Protein AF-E8WU07-F1 (afdb_monomer)

Secondary structure (DSSP, 8-state):
-HHHHHHHHHHHHHTT-------HHHHHHHHHHHHHHHHHHHHHHHHHHHHHHHHHHHHHHHIIIIIHHHHHHHHHHHTTHHHHTT-S-HHHHHHHHHHHHHHHHHHHHHHHHHHHHHHHHHHHHHHHHHHHHHHHHHHHHHHHHHHHHHHHHHHHHHHHHTT----HHHHHHHHHHHHHHHHHHHHHHHHHHHHHHHHHHHHHHHHHHHSSSS-----

Radius of gyration: 34.04 Å; Cα contacts (8 Å, |Δi|>4): 74; chains: 1; bounding box: 67×51×105 Å

Mean predicted aligned error: 15.99 Å

Foldseek 3Di:
DVVVVVVVVVVVVVVPPPPDQLDVVNLVVLVVVLVVLVVVLVVVLVVLVVVLVVQLVVLVCCLVVPVLVVLVVVLCVVLVLVVLCPDPDVVSSVVSVVVSCVVSVVVSVVVSCVRSVVSVVVSVVVNVLSVVLSVLVSVLSVVVSVVSVVSNVVVVVVVVVVPDDDCVVVVVVVVVVVVVSVVSSVVSVVSVVVVVVCVVVVVVVVCVVVVPPPDDDDD

Structure (mmCIF, N/CA/C/O backbone):
data_AF-E8WU07-F1
#
_entry.id   AF-E8WU07-F1
#
loop_
_atom_site.group_PDB
_atom_site.id
_atom_site.type_symbol
_atom_site.label_atom_id
_atom_site.label_alt_id
_atom_site.label_comp_id
_atom_site.label_asym_id
_atom_site.label_entity_id
_atom_site.label_seq_id
_atom_site.pdbx_PDB_ins_code
_atom_site.Cartn_x
_atom_site.Cartn_y
_atom_site.Cartn_z
_atom_site.occupancy
_atom_site.B_iso_or_equiv
_atom_site.auth_seq_id
_atom_site.auth_comp_id
_atom_site.auth_asym_id
_atom_site.auth_atom_id
_atom_site.pdbx_PDB_model_num
ATOM 1 N N . MET A 1 1 ? -34.310 27.054 66.342 1.00 48.34 1 MET A N 1
ATOM 2 C CA . MET A 1 1 ? -33.152 26.209 65.958 1.00 48.34 1 MET A CA 1
ATOM 3 C C . MET A 1 1 ? -33.497 24.728 65.753 1.00 48.34 1 MET A C 1
ATOM 5 O O . MET A 1 1 ? -33.181 24.213 64.693 1.00 48.34 1 MET A O 1
ATOM 9 N N . ARG A 1 2 ? -34.220 24.051 66.665 1.00 45.31 2 ARG A N 1
ATOM 10 C CA . ARG A 1 2 ? -34.616 22.624 66.515 1.00 45.31 2 ARG A CA 1
ATOM 11 C C . ARG A 1 2 ? -35.426 22.278 65.246 1.00 45.31 2 ARG A C 1
ATOM 13 O O . ARG A 1 2 ? -35.220 21.218 64.674 1.00 45.31 2 ARG A O 1
ATOM 20 N N . ARG A 1 3 ? -36.312 23.172 64.784 1.00 48.72 3 ARG A N 1
ATOM 21 C CA . ARG A 1 3 ? -37.143 22.955 63.578 1.00 48.72 3 ARG A CA 1
ATOM 22 C C . ARG A 1 3 ? -36.385 23.154 62.256 1.00 48.72 3 ARG A C 1
ATOM 24 O O . ARG A 1 3 ? -36.700 22.485 61.285 1.00 48.72 3 ARG A O 1
ATOM 31 N N . VAL A 1 4 ? -35.350 24.000 62.241 1.00 53.34 4 VAL A N 1
ATOM 32 C CA . VAL A 1 4 ? -34.493 24.225 61.057 1.00 53.34 4 VAL A CA 1
ATOM 33 C C . VAL A 1 4 ? -33.509 23.062 60.877 1.00 53.34 4 VAL A C 1
ATOM 35 O O . VAL A 1 4 ? -33.330 22.581 59.766 1.00 53.34 4 VAL A O 1
ATOM 38 N N . ALA A 1 5 ? -32.967 22.523 61.977 1.00 49.38 5 ALA A N 1
ATOM 39 C CA . ALA A 1 5 ? -32.123 21.325 61.942 1.00 49.38 5 ALA A CA 1
ATOM 40 C C . ALA A 1 5 ? -32.880 20.071 61.449 1.00 49.38 5 ALA A C 1
ATOM 42 O O . ALA A 1 5 ? -32.318 19.251 60.731 1.00 49.38 5 ALA A O 1
ATOM 43 N N . MET A 1 6 ? -34.168 19.942 61.787 1.00 46.25 6 MET A N 1
ATOM 44 C CA . MET A 1 6 ? -35.001 18.802 61.378 1.00 46.25 6 MET A CA 1
ATOM 45 C C . MET A 1 6 ? -35.393 18.852 59.888 1.00 46.25 6 MET A C 1
ATOM 47 O O . MET A 1 6 ? -35.444 17.810 59.242 1.00 46.25 6 MET A O 1
ATOM 51 N N . ILE A 1 7 ? -35.597 20.050 59.324 1.00 54.69 7 ILE A N 1
ATOM 52 C CA . ILE A 1 7 ? -35.883 20.239 57.890 1.00 54.69 7 ILE A CA 1
ATOM 53 C C . ILE A 1 7 ? -34.621 19.998 57.039 1.00 54.69 7 ILE A C 1
ATOM 55 O O . ILE A 1 7 ? -34.711 19.355 55.995 1.00 54.69 7 ILE A O 1
ATOM 59 N N . CYS A 1 8 ? -33.433 20.399 57.513 1.00 51.50 8 CYS A N 1
ATOM 60 C CA . CYS A 1 8 ? -32.169 20.083 56.832 1.00 51.50 8 CYS A CA 1
ATOM 61 C C . CYS A 1 8 ? -31.857 18.575 56.808 1.00 51.50 8 CYS A C 1
ATOM 63 O O . CYS A 1 8 ? -31.338 18.083 55.809 1.00 51.50 8 CYS A O 1
ATOM 65 N N . CYS A 1 9 ? -32.214 17.819 57.856 1.00 52.28 9 CYS A N 1
ATOM 66 C CA . CYS A 1 9 ? -32.047 16.360 57.859 1.00 52.28 9 CYS A CA 1
ATOM 67 C C . CYS A 1 9 ? -33.002 15.632 56.898 1.00 52.28 9 CYS A C 1
ATOM 69 O O . CYS A 1 9 ? -32.615 14.603 56.351 1.00 52.28 9 CYS A O 1
ATOM 71 N N . LEU A 1 10 ? -34.218 16.148 56.668 1.00 52.47 10 LEU A N 1
ATOM 72 C CA . LEU A 1 10 ? -35.175 15.546 55.726 1.00 52.47 10 LEU A CA 1
ATOM 73 C C . LEU A 1 10 ? -34.843 15.853 54.255 1.00 52.47 10 LEU A C 1
ATOM 75 O O . LEU A 1 10 ? -35.114 15.037 53.380 1.00 52.47 10 LEU A O 1
ATOM 79 N N . ALA A 1 11 ? -34.240 17.011 53.972 1.00 54.62 11 ALA A N 1
ATOM 80 C CA . ALA A 1 11 ? -33.790 17.358 52.623 1.00 54.62 11 ALA A CA 1
ATOM 81 C C . ALA A 1 11 ? -32.510 16.599 52.219 1.00 54.62 11 ALA A C 1
ATOM 83 O O . ALA A 1 11 ? -32.326 16.279 51.048 1.00 54.62 11 ALA A O 1
ATOM 84 N N . ALA A 1 12 ? -31.646 16.255 53.182 1.00 53.84 12 ALA A N 1
ATOM 85 C CA . ALA A 1 12 ? -30.417 15.501 52.930 1.00 53.84 12 ALA A CA 1
ATOM 86 C C . ALA A 1 12 ? -30.656 14.016 52.579 1.00 53.84 12 ALA A C 1
ATOM 88 O O . ALA A 1 12 ? -29.814 13.404 51.924 1.00 53.84 12 ALA A O 1
ATOM 89 N N . THR A 1 13 ? -31.794 13.433 52.970 1.00 55.41 13 THR A N 1
ATOM 90 C CA . THR A 1 13 ? -32.140 12.033 52.665 1.00 55.41 13 THR A CA 1
ATOM 91 C C . THR A 1 13 ? -32.775 11.837 51.284 1.00 55.41 13 THR A C 1
ATOM 93 O O . THR A 1 13 ? -32.632 10.756 50.717 1.00 55.41 13 THR A O 1
ATOM 96 N N . MET A 1 14 ? -33.405 12.859 50.685 1.00 51.72 14 MET A N 1
ATOM 97 C CA . MET A 1 14 ? -33.981 12.762 49.327 1.00 51.72 14 MET A CA 1
ATOM 98 C C . MET A 1 14 ? -32.945 12.863 48.195 1.00 51.72 14 MET A C 1
ATOM 100 O O . MET A 1 14 ? -33.233 12.465 47.070 1.00 51.72 14 MET A O 1
ATOM 104 N N . SER A 1 15 ? -31.722 13.316 48.477 1.00 49.16 15 SER A N 1
ATOM 105 C CA . SER A 1 15 ? -30.677 13.501 47.457 1.00 49.16 15 SER A CA 1
ATOM 106 C C . SER A 1 15 ? -29.895 12.227 47.105 1.00 49.16 15 SER A C 1
ATOM 108 O O . SER A 1 15 ? -29.000 12.282 46.265 1.00 49.16 15 SER A O 1
ATOM 110 N N . MET A 1 16 ? -30.193 11.080 47.732 1.00 49.75 16 MET A N 1
ATOM 111 C CA . MET A 1 16 ? -29.437 9.829 47.534 1.00 49.75 16 MET A CA 1
ATOM 112 C C . MET A 1 16 ? -30.138 8.783 46.650 1.00 49.75 16 MET A C 1
ATOM 114 O O . MET A 1 16 ? -29.566 7.727 46.398 1.00 49.75 16 MET A O 1
ATOM 118 N N . ALA A 1 17 ? -31.334 9.058 46.119 1.00 46.91 17 ALA A N 1
ATOM 119 C CA . ALA A 1 17 ? -32.067 8.115 45.258 1.00 46.91 17 ALA A CA 1
ATOM 120 C C . ALA A 1 17 ? -31.646 8.150 43.768 1.00 46.91 17 ALA A C 1
ATOM 122 O O . ALA A 1 17 ? -32.368 7.662 42.905 1.00 46.91 17 ALA A O 1
ATOM 123 N N . GLY A 1 18 ? -30.484 8.730 43.451 1.00 45.28 18 GLY A N 1
ATOM 124 C CA . GLY A 1 18 ? -29.982 8.897 42.081 1.00 45.28 18 GLY A CA 1
ATOM 125 C C . GLY A 1 18 ? -29.048 7.794 41.565 1.00 45.28 18 GLY A C 1
ATOM 126 O O . GLY A 1 18 ? -28.415 7.989 40.531 1.00 45.28 18 GLY A O 1
ATOM 127 N N . CYS A 1 19 ? -28.903 6.657 42.254 1.00 52.69 19 CYS A N 1
ATOM 128 C CA . CYS A 1 19 ? -28.123 5.527 41.736 1.00 52.69 19 CYS A CA 1
ATOM 129 C C . CYS A 1 19 ? -28.957 4.767 40.700 1.00 52.69 19 CYS A C 1
ATOM 131 O O . CYS A 1 19 ? -29.726 3.872 41.040 1.00 52.69 19 CYS A O 1
ATOM 133 N N . SER A 1 20 ? -28.839 5.181 39.441 1.00 58.31 20 SER A N 1
ATOM 134 C CA . SER A 1 20 ? -29.621 4.666 38.322 1.00 58.31 20 SER A CA 1
ATOM 135 C C . SER A 1 20 ? -29.447 3.157 38.113 1.00 58.31 20 SER A C 1
ATOM 137 O 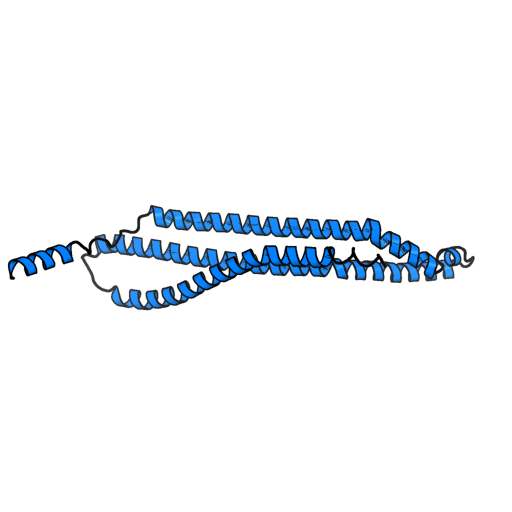O . SER A 1 20 ? -28.340 2.612 38.086 1.00 58.31 20 SER A O 1
ATOM 139 N N . THR A 1 21 ? -30.577 2.479 37.919 1.00 62.94 21 THR A N 1
ATOM 140 C CA . THR A 1 21 ? -30.636 1.128 37.357 1.00 62.94 21 THR A CA 1
ATOM 141 C C . THR A 1 21 ? -30.028 1.156 35.956 1.00 62.94 21 THR A C 1
ATOM 143 O O . THR A 1 21 ? -30.339 2.065 35.188 1.00 62.94 21 THR A O 1
ATOM 146 N N . VAL A 1 22 ? -29.153 0.203 35.615 1.00 67.50 22 VAL A N 1
ATOM 147 C CA . VAL A 1 22 ? -28.576 0.112 34.266 1.00 67.50 22 VAL A CA 1
ATOM 148 C C . VAL A 1 22 ? -29.612 -0.585 33.379 1.00 67.50 22 VAL A C 1
ATOM 150 O O . VAL A 1 22 ? -29.887 -1.768 33.595 1.00 67.50 22 VAL A O 1
ATOM 153 N N . PRO A 1 23 ? -30.215 0.117 32.407 1.00 70.12 23 PRO A N 1
ATOM 154 C CA . PRO A 1 23 ? -31.278 -0.446 31.586 1.00 70.12 23 PRO A CA 1
ATOM 155 C C . PRO A 1 23 ? -30.696 -1.420 30.541 1.00 70.12 23 PRO A C 1
ATOM 157 O O . PRO A 1 23 ? -29.525 -1.317 30.157 1.00 70.12 23 PRO A O 1
ATOM 160 N N . LYS A 1 24 ? -31.490 -2.403 30.094 1.00 72.75 24 LYS A N 1
ATOM 161 C CA . LYS A 1 24 ? -31.039 -3.463 29.161 1.00 72.75 24 LYS A CA 1
ATOM 162 C C . LYS A 1 24 ? -30.616 -2.883 27.808 1.00 72.75 24 LYS A C 1
ATOM 164 O O . LYS A 1 24 ? -29.666 -3.363 27.198 1.00 72.75 24 LYS A O 1
ATOM 169 N N . GLU A 1 25 ? -31.259 -1.793 27.423 1.00 74.50 25 GLU A N 1
ATOM 170 C CA . GLU A 1 25 ? -31.040 -1.002 26.221 1.00 74.50 25 GLU A CA 1
ATOM 171 C C . GLU A 1 25 ? -29.606 -0.447 26.157 1.00 74.50 25 GLU A C 1
ATOM 173 O O . GLU A 1 25 ? -29.018 -0.367 25.084 1.00 74.50 25 GLU A O 1
ATOM 178 N N . VAL A 1 26 ? -28.991 -0.121 27.304 1.00 78.00 26 VAL A N 1
ATOM 179 C CA . VAL A 1 26 ? -27.603 0.379 27.357 1.00 78.00 26 VAL A CA 1
ATOM 180 C C . VAL A 1 26 ? -26.588 -0.750 27.139 1.00 78.00 26 VAL A C 1
ATOM 182 O O . VAL A 1 26 ? -25.537 -0.526 26.541 1.00 78.00 26 VAL A O 1
ATOM 185 N N . VAL A 1 27 ? -26.900 -1.979 27.569 1.00 76.00 27 VAL A N 1
ATOM 186 C CA . VAL A 1 27 ? -26.079 -3.167 27.269 1.00 76.00 27 VAL A CA 1
ATOM 187 C C . VAL A 1 27 ? -26.160 -3.509 25.779 1.00 76.00 27 VAL A C 1
ATOM 189 O O . VAL A 1 27 ? -25.132 -3.773 25.157 1.00 76.00 27 VAL A O 1
ATOM 192 N N . GLU A 1 28 ? -27.368 -3.492 25.213 1.00 75.06 28 GLU A N 1
ATOM 193 C CA . GLU A 1 28 ? -27.611 -3.766 23.793 1.00 75.06 28 GLU A CA 1
ATOM 194 C C . GLU A 1 28 ? -26.922 -2.732 22.895 1.00 75.06 28 GLU A C 1
ATOM 196 O O . GLU A 1 28 ? -26.192 -3.107 21.980 1.00 75.06 28 GLU A O 1
ATOM 201 N N . LEU A 1 29 ? -27.032 -1.442 23.229 1.00 80.25 29 LEU A N 1
ATOM 202 C CA . LEU A 1 29 ? -26.324 -0.372 22.525 1.00 80.25 29 LEU A CA 1
ATOM 20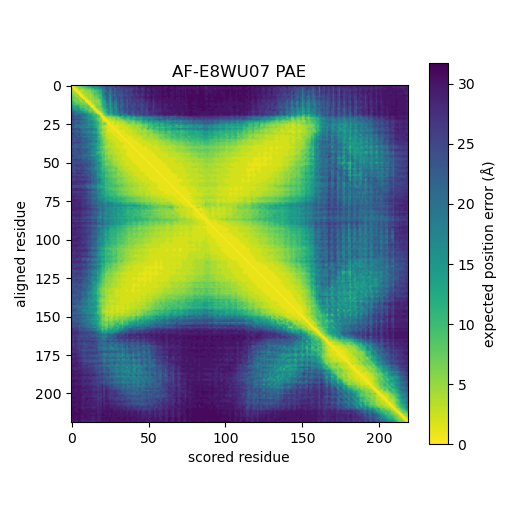3 C C . LEU A 1 29 ? -24.802 -0.581 22.526 1.00 80.25 29 LEU A C 1
ATOM 205 O O . LEU A 1 29 ? -24.150 -0.370 21.505 1.00 80.25 29 LEU A O 1
ATOM 209 N N . SER A 1 30 ? -24.222 -1.023 23.648 1.00 72.44 30 SER A N 1
ATOM 210 C CA . SER A 1 30 ? -22.786 -1.325 23.725 1.00 72.44 30 SER A CA 1
ATOM 211 C C . SER A 1 30 ? -22.394 -2.515 22.838 1.00 72.44 30 SER A C 1
ATOM 213 O O . SER A 1 30 ? -21.320 -2.501 22.235 1.00 72.44 30 SER A O 1
ATOM 215 N N . TYR A 1 31 ? -23.261 -3.523 22.699 1.00 75.06 31 TYR A N 1
ATOM 216 C CA . TYR A 1 31 ? -23.035 -4.644 21.784 1.00 75.06 31 TYR A CA 1
ATOM 217 C C . TYR A 1 31 ? -23.070 -4.192 20.317 1.00 75.06 31 TYR A C 1
ATOM 219 O O . TYR A 1 31 ? -22.122 -4.465 19.577 1.00 75.06 31 TYR A O 1
ATOM 227 N N . THR A 1 32 ? -24.095 -3.427 19.925 1.00 74.62 32 THR A N 1
ATOM 228 C CA . THR A 1 32 ? -24.220 -2.844 18.577 1.00 74.62 32 THR A CA 1
ATOM 229 C C . THR A 1 32 ? -23.037 -1.933 18.248 1.00 74.62 32 THR A C 1
ATOM 231 O O . THR A 1 32 ? -22.441 -2.066 17.187 1.00 74.62 32 THR A O 1
ATOM 234 N N . THR A 1 33 ? -22.587 -1.113 19.203 1.00 77.38 33 THR A N 1
ATOM 235 C CA . THR A 1 33 ? -21.388 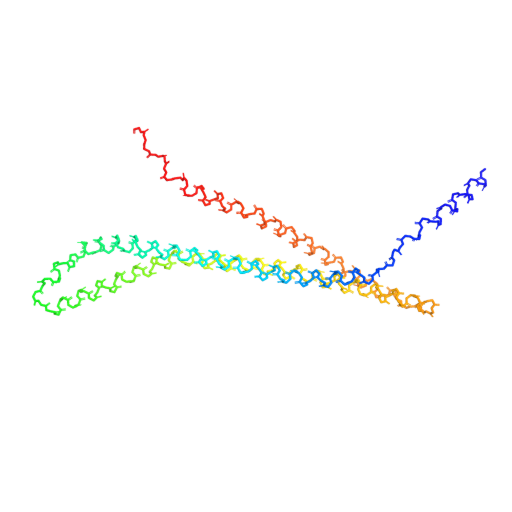-0.268 19.044 1.00 77.38 33 THR A CA 1
ATOM 236 C C . THR A 1 33 ? -20.138 -1.098 18.724 1.00 77.38 33 THR A C 1
ATOM 238 O O . THR A 1 33 ? -19.287 -0.676 17.944 1.00 77.38 33 THR A O 1
ATOM 241 N N . GLY A 1 34 ? -20.015 -2.301 19.295 1.00 73.31 34 GLY A N 1
ATOM 242 C CA . GLY A 1 34 ? -18.929 -3.227 18.970 1.00 73.31 34 GLY A CA 1
ATOM 243 C C . GLY A 1 34 ? -18.989 -3.749 17.533 1.00 73.31 34 GLY A C 1
ATOM 244 O O . GLY A 1 34 ? -17.948 -3.870 16.888 1.00 73.31 34 GLY A O 1
ATOM 245 N N . GLN A 1 35 ? -20.192 -4.030 17.024 1.00 76.06 35 GLN A N 1
ATOM 246 C CA . GLN A 1 35 ? -20.400 -4.450 15.635 1.00 76.06 35 GLN A CA 1
ATOM 247 C C . GLN A 1 35 ? -20.111 -3.309 14.653 1.00 76.06 35 GLN A C 1
ATOM 249 O O . GLN A 1 35 ? -19.387 -3.513 13.678 1.00 76.06 35 GLN A O 1
ATOM 254 N N . ASP A 1 36 ? -20.601 -2.104 14.948 1.00 73.69 36 ASP A N 1
ATOM 255 C CA . ASP A 1 36 ? -20.355 -0.912 14.134 1.00 73.69 36 ASP A CA 1
ATOM 256 C C . ASP A 1 36 ? -18.857 -0.604 14.048 1.00 73.69 36 ASP A C 1
ATOM 258 O O . ASP A 1 36 ? -18.324 -0.348 12.969 1.00 73.69 36 ASP A O 1
ATOM 262 N N . LEU A 1 37 ? -18.141 -0.710 15.170 1.00 76.50 37 LEU A N 1
ATOM 263 C CA . LEU A 1 37 ? -16.698 -0.495 15.214 1.00 76.50 37 LEU A CA 1
ATOM 264 C C . LEU A 1 37 ? -15.934 -1.487 14.322 1.00 76.50 37 LEU A C 1
ATOM 266 O O . LEU A 1 37 ? -14.983 -1.095 13.645 1.00 76.50 37 LEU A O 1
ATOM 270 N N . GLN A 1 38 ? -16.371 -2.749 14.274 1.00 78.94 38 GLN A N 1
ATOM 271 C CA . GLN A 1 38 ? -15.796 -3.756 13.382 1.00 78.94 38 GLN A CA 1
ATOM 272 C C . GLN A 1 38 ? -16.062 -3.430 11.905 1.00 78.94 38 GLN A C 1
ATOM 274 O O . GLN A 1 38 ? -15.161 -3.564 11.076 1.00 78.94 38 GLN A O 1
ATOM 279 N N . ALA A 1 39 ? -17.273 -2.979 11.566 1.00 79.00 39 ALA A N 1
ATOM 280 C CA . ALA A 1 39 ? -17.620 -2.587 10.200 1.00 79.00 39 ALA A CA 1
ATOM 281 C C . ALA A 1 39 ? -16.816 -1.360 9.729 1.00 79.00 39 ALA A C 1
ATOM 283 O O . ALA A 1 39 ? -16.324 -1.319 8.594 1.00 79.00 39 ALA A O 1
ATOM 284 N N . VAL A 1 40 ? -16.625 -0.378 10.615 1.00 78.00 40 VAL A N 1
ATOM 285 C CA . VAL A 1 40 ? -15.789 0.799 10.350 1.00 78.00 40 VAL A CA 1
ATOM 286 C C . VAL A 1 40 ? -14.326 0.392 10.171 1.00 78.00 40 VAL A C 1
ATOM 288 O O . VAL A 1 40 ? -13.700 0.840 9.212 1.00 78.00 40 VAL A O 1
ATOM 291 N N . HIS A 1 41 ? -13.791 -0.496 11.017 1.00 83.12 41 HIS A N 1
ATOM 292 C CA . HIS A 1 41 ? -12.421 -1.008 10.886 1.00 83.12 41 HIS A CA 1
ATOM 293 C C . HIS A 1 41 ? -12.169 -1.604 9.497 1.00 83.12 41 HIS A C 1
ATOM 295 O O . HIS A 1 41 ? -11.240 -1.190 8.802 1.00 83.12 41 HIS A O 1
ATOM 301 N N . THR A 1 42 ? -13.046 -2.505 9.047 1.00 83.31 42 THR A N 1
ATOM 302 C CA . THR A 1 42 ? -12.951 -3.123 7.715 1.00 83.31 42 THR A CA 1
ATOM 303 C C . THR A 1 42 ? -13.038 -2.087 6.591 1.00 83.31 42 THR A C 1
ATOM 305 O O . THR A 1 42 ? -12.287 -2.166 5.618 1.00 83.31 42 THR A O 1
ATOM 308 N N . SER A 1 43 ? -13.905 -1.082 6.733 1.00 77.69 43 SER A N 1
ATOM 309 C CA . SER A 1 43 ? -14.040 -0.001 5.747 1.00 77.69 43 SER A CA 1
ATOM 310 C C . SER A 1 43 ? -12.766 0.847 5.645 1.00 77.69 43 SER A C 1
ATOM 312 O O . SER A 1 43 ? -12.322 1.164 4.542 1.00 77.69 43 SER A O 1
ATOM 314 N N . TYR A 1 44 ? -12.132 1.162 6.779 1.00 76.62 44 TYR A N 1
ATOM 315 C CA . TYR A 1 44 ? -10.856 1.881 6.813 1.00 76.62 44 TYR A CA 1
ATOM 316 C C . TYR A 1 44 ? -9.722 1.069 6.183 1.00 76.62 44 TYR A C 1
ATOM 318 O O . TYR A 1 44 ? -8.968 1.607 5.373 1.00 76.62 44 TYR A O 1
ATOM 326 N N . GLN A 1 45 ? -9.624 -0.228 6.488 1.00 83.62 45 GLN A N 1
ATOM 327 C CA . GLN A 1 45 ? -8.638 -1.106 5.851 1.00 83.62 45 GLN A CA 1
ATOM 328 C C . GLN A 1 45 ? -8.816 -1.140 4.326 1.00 83.62 45 GLN A C 1
ATOM 330 O O . GLN A 1 45 ? -7.834 -1.049 3.589 1.00 83.62 45 GLN A O 1
ATOM 335 N N . ALA A 1 46 ? -10.058 -1.231 3.841 1.00 81.44 46 ALA A N 1
ATOM 336 C CA . ALA A 1 46 ? -10.352 -1.211 2.411 1.00 81.44 46 ALA A CA 1
ATOM 337 C C . ALA A 1 46 ? -9.979 0.131 1.760 1.00 81.44 46 ALA A C 1
ATOM 339 O O . ALA A 1 46 ? -9.403 0.146 0.673 1.00 81.44 46 ALA A O 1
ATOM 340 N N . LEU A 1 47 ? -10.272 1.257 2.415 1.00 78.50 47 LEU A N 1
ATOM 341 C CA . LEU A 1 47 ? -9.902 2.586 1.927 1.00 78.50 47 LEU A CA 1
ATOM 342 C C . LEU A 1 47 ? -8.381 2.736 1.792 1.00 78.50 47 LEU A C 1
ATOM 344 O O . LEU A 1 47 ? -7.904 3.198 0.756 1.00 78.50 47 LEU A O 1
ATOM 348 N N . ILE A 1 48 ? -7.633 2.316 2.816 1.00 78.25 48 ILE A N 1
ATOM 349 C CA . ILE A 1 48 ? -6.166 2.370 2.829 1.00 78.25 48 ILE A CA 1
ATOM 350 C C . ILE A 1 48 ? -5.601 1.546 1.673 1.00 78.25 48 ILE A C 1
ATOM 352 O O . ILE A 1 48 ? -4.846 2.077 0.864 1.00 78.25 48 ILE A O 1
ATOM 356 N N . ARG A 1 49 ? -6.032 0.288 1.530 1.00 88.06 49 ARG A N 1
ATOM 357 C CA . ARG A 1 49 ? -5.571 -0.591 0.443 1.00 88.06 49 ARG A CA 1
ATOM 358 C C . ARG A 1 49 ? -5.839 0.008 -0.934 1.00 88.06 49 ARG A C 1
ATOM 360 O O . ARG A 1 49 ? -4.920 0.137 -1.733 1.00 88.06 49 ARG A O 1
ATOM 367 N N . ASN A 1 50 ? -7.064 0.476 -1.176 1.00 80.81 50 ASN A N 1
ATOM 368 C CA . ASN A 1 50 ? -7.425 1.110 -2.447 1.00 80.81 50 ASN A CA 1
ATOM 369 C C . ASN A 1 50 ? -6.575 2.355 -2.747 1.00 80.81 50 ASN A C 1
ATOM 371 O O . ASN A 1 50 ? -6.196 2.592 -3.895 1.00 80.81 50 ASN A O 1
ATOM 375 N N . HIS A 1 51 ? -6.272 3.160 -1.728 1.00 87.31 51 HIS A N 1
ATOM 376 C CA . HIS A 1 51 ? -5.410 4.326 -1.883 1.00 87.31 51 HIS A CA 1
ATOM 377 C C . HIS A 1 51 ? -3.992 3.925 -2.315 1.00 87.31 51 HIS A C 1
ATOM 379 O O . HIS A 1 51 ? -3.480 4.449 -3.305 1.00 87.31 51 HIS A O 1
ATOM 385 N N . PHE A 1 52 ? -3.379 2.968 -1.615 1.00 89.31 52 PHE A N 1
ATOM 386 C CA . PHE A 1 52 ? -2.025 2.504 -1.921 1.00 89.31 52 PHE A CA 1
ATOM 387 C C . PHE A 1 52 ? -1.941 1.732 -3.244 1.00 89.31 52 PHE A C 1
ATOM 389 O O . PHE A 1 52 ? -0.973 1.901 -3.986 1.00 89.31 52 PHE A O 1
ATOM 396 N N . ASP A 1 53 ? -2.978 0.981 -3.615 1.00 91.62 53 ASP A N 1
ATOM 397 C CA . ASP A 1 53 ? -3.086 0.356 -4.936 1.00 91.62 53 ASP A CA 1
ATOM 398 C C . ASP A 1 53 ? -3.096 1.397 -6.055 1.00 91.62 53 ASP A C 1
ATOM 400 O O . ASP A 1 53 ? -2.387 1.253 -7.054 1.00 91.62 53 ASP A O 1
ATOM 404 N N . ASN A 1 54 ? -3.826 2.497 -5.871 1.00 85.75 54 ASN A N 1
ATOM 405 C CA . ASN A 1 54 ? -3.826 3.598 -6.828 1.00 85.75 54 ASN A CA 1
ATOM 406 C C . ASN A 1 54 ? -2.437 4.261 -6.931 1.00 85.75 54 ASN A C 1
ATOM 408 O O . ASN A 1 54 ? -1.950 4.509 -8.035 1.00 85.75 54 ASN A O 1
ATOM 412 N N . LEU A 1 55 ? -1.743 4.475 -5.807 1.00 83.81 55 LEU A N 1
ATOM 413 C CA . LEU A 1 55 ? -0.370 4.998 -5.817 1.00 83.81 55 LEU A CA 1
ATOM 414 C C . LEU A 1 55 ? 0.608 4.073 -6.556 1.00 83.81 55 LEU A C 1
ATOM 416 O O . LEU A 1 55 ? 1.428 4.556 -7.344 1.00 83.81 55 LEU A O 1
ATOM 420 N N . ARG A 1 56 ? 0.503 2.751 -6.357 1.00 95.75 56 ARG A N 1
ATOM 421 C CA . ARG A 1 56 ? 1.289 1.755 -7.103 1.00 95.75 56 ARG A CA 1
ATOM 422 C C . ARG A 1 56 ? 0.999 1.829 -8.598 1.00 95.75 56 ARG A C 1
ATOM 424 O O . ARG A 1 56 ? 1.935 1.865 -9.394 1.00 95.75 56 ARG A O 1
ATOM 431 N N . LEU A 1 57 ? -0.274 1.898 -8.987 1.00 93.31 57 LEU A N 1
ATOM 432 C CA . LEU A 1 57 ? -0.684 2.005 -10.391 1.00 93.31 57 LEU A CA 1
ATOM 433 C C . LEU A 1 57 ? -0.140 3.272 -11.056 1.00 93.31 57 LEU A C 1
ATOM 435 O O . LEU A 1 57 ? 0.413 3.197 -12.151 1.00 93.31 57 LEU A O 1
ATOM 439 N N . GLN A 1 58 ? -0.246 4.425 -10.395 1.00 86.38 58 GLN A N 1
ATOM 440 C CA . GLN A 1 58 ? 0.291 5.686 -10.912 1.00 86.38 58 GLN A CA 1
ATOM 441 C C . GLN A 1 58 ? 1.814 5.641 -11.052 1.00 86.38 58 GLN A C 1
ATOM 443 O O . GLN A 1 58 ? 2.352 6.057 -12.078 1.00 86.38 58 GLN A O 1
ATOM 448 N N . THR A 1 59 ? 2.502 5.096 -10.048 1.00 89.19 59 THR A N 1
ATOM 449 C CA . THR A 1 59 ? 3.961 4.940 -10.054 1.00 89.19 59 THR A CA 1
ATOM 450 C C . THR A 1 59 ? 4.415 4.018 -11.180 1.00 89.19 59 THR A C 1
ATOM 452 O O . THR A 1 59 ? 5.294 4.386 -11.957 1.00 89.19 59 THR A O 1
ATOM 455 N N . ASN A 1 60 ? 3.779 2.855 -11.327 1.00 93.19 60 ASN A N 1
ATOM 456 C CA . ASN A 1 60 ? 4.076 1.919 -12.408 1.00 93.19 60 ASN A CA 1
ATOM 457 C C . ASN A 1 60 ? 3.803 2.553 -13.774 1.00 93.19 60 ASN A C 1
ATOM 459 O O . ASN A 1 60 ? 4.666 2.517 -14.639 1.00 93.19 60 ASN A O 1
ATOM 463 N N . SER A 1 61 ? 2.668 3.236 -13.941 1.00 91.94 61 SER A N 1
ATOM 464 C CA . SER A 1 61 ? 2.349 3.948 -15.183 1.00 91.94 61 SER A CA 1
ATOM 465 C C . SER A 1 61 ? 3.377 5.033 -15.520 1.00 91.94 61 SER A C 1
ATOM 467 O O . SER A 1 61 ? 3.757 5.189 -16.680 1.00 91.94 61 SER A O 1
ATOM 469 N N . TYR A 1 62 ? 3.872 5.772 -14.524 1.00 94.06 62 TYR A N 1
ATOM 470 C CA . TYR A 1 62 ? 4.952 6.737 -14.720 1.00 94.06 62 TYR A CA 1
ATOM 471 C C . TYR A 1 62 ? 6.256 6.056 -15.158 1.00 94.06 62 TYR A C 1
ATOM 473 O O . TYR A 1 62 ? 6.902 6.522 -16.103 1.00 94.06 62 TYR A O 1
ATOM 481 N N . LEU A 1 63 ? 6.636 4.960 -14.496 1.00 92.88 63 LEU A N 1
ATOM 482 C CA . LEU A 1 63 ? 7.830 4.199 -14.850 1.00 92.88 63 LEU A CA 1
ATOM 483 C C . LEU A 1 63 ? 7.723 3.670 -16.282 1.00 92.88 63 LEU A C 1
ATOM 485 O O . LEU A 1 63 ? 8.594 3.956 -17.097 1.00 92.88 63 LEU A O 1
ATOM 489 N N . ASP A 1 64 ? 6.622 3.004 -16.610 1.00 94.75 64 ASP A N 1
ATOM 490 C CA . ASP A 1 64 ? 6.429 2.314 -17.884 1.00 94.75 64 ASP A CA 1
ATOM 491 C C . ASP A 1 64 ? 6.292 3.286 -19.063 1.00 94.75 64 ASP A C 1
ATOM 493 O O . ASP A 1 64 ? 6.870 3.063 -20.125 1.00 94.75 64 ASP A O 1
ATOM 497 N N . ASN A 1 65 ? 5.572 4.398 -18.883 1.00 93.88 65 ASN A N 1
ATOM 498 C CA . ASN A 1 65 ? 5.235 5.295 -19.992 1.00 93.88 65 ASN A CA 1
ATOM 499 C C . ASN A 1 65 ? 6.158 6.512 -20.121 1.00 93.88 65 ASN A C 1
ATOM 501 O O . ASN A 1 65 ? 6.133 7.183 -21.153 1.00 93.88 65 ASN A O 1
ATOM 505 N N . LYS A 1 66 ? 6.943 6.849 -19.089 1.00 93.19 66 LYS A N 1
ATOM 506 C CA . LYS A 1 66 ? 7.824 8.030 -19.112 1.00 93.19 66 LYS A CA 1
ATOM 507 C C . LYS A 1 66 ? 9.270 7.687 -18.805 1.00 93.19 66 LYS A C 1
ATOM 509 O O . LYS A 1 66 ? 10.145 8.000 -19.609 1.00 93.19 66 LYS A O 1
ATOM 514 N N . TRP A 1 67 ? 9.531 7.076 -17.652 1.00 94.81 67 TRP A N 1
ATOM 515 C CA . TRP A 1 67 ? 10.905 6.898 -17.183 1.00 94.81 67 TRP A CA 1
ATOM 516 C C . TRP A 1 67 ? 11.661 5.828 -17.978 1.00 94.81 67 TRP A C 1
ATOM 518 O O . TRP A 1 67 ? 12.741 6.121 -18.482 1.00 94.81 67 TRP A O 1
ATOM 528 N N . ILE A 1 68 ? 11.086 4.631 -18.149 1.00 95.38 68 ILE A N 1
ATOM 529 C CA . ILE A 1 68 ? 11.710 3.518 -18.879 1.00 95.38 68 ILE A CA 1
ATOM 530 C C . ILE A 1 68 ? 12.014 3.924 -20.329 1.00 95.38 68 ILE A C 1
ATOM 532 O O . ILE A 1 68 ? 13.168 3.786 -20.730 1.00 95.38 68 ILE A O 1
ATOM 536 N N . PRO A 1 69 ? 11.078 4.497 -21.115 1.00 96.44 69 PRO A N 1
ATOM 537 C CA . PRO A 1 69 ? 11.387 4.920 -22.480 1.00 96.44 69 PRO A CA 1
ATOM 538 C C . PRO A 1 69 ? 12.516 5.957 -22.558 1.00 96.44 69 PRO A C 1
ATOM 540 O O . PRO A 1 69 ? 13.377 5.871 -23.435 1.00 96.44 69 PRO A O 1
ATOM 543 N N . ALA A 1 70 ? 12.547 6.923 -21.633 1.00 94.69 70 ALA A N 1
ATOM 544 C CA . ALA A 1 70 ? 13.605 7.929 -21.579 1.00 94.69 70 ALA A CA 1
ATOM 545 C C . ALA A 1 70 ? 14.965 7.311 -21.212 1.00 94.69 70 ALA A C 1
ATOM 547 O O . ALA A 1 70 ? 15.969 7.606 -21.861 1.00 94.69 70 ALA A O 1
ATOM 548 N N . PHE A 1 71 ? 14.983 6.422 -20.217 1.00 94.56 71 PHE A N 1
ATOM 549 C C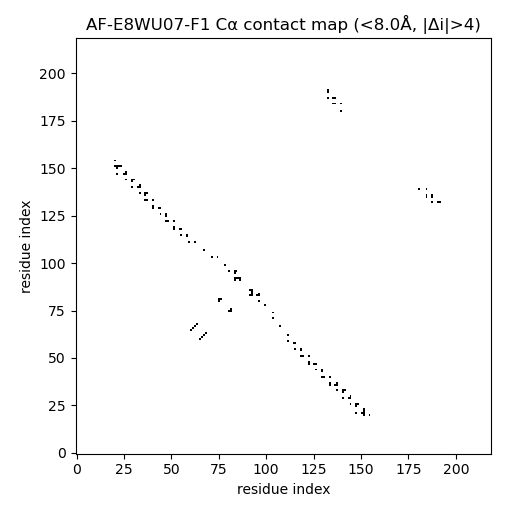A . PHE A 1 71 ? 16.171 5.686 -19.796 1.00 94.56 71 PHE A CA 1
ATOM 550 C C . PHE A 1 71 ? 16.725 4.813 -20.928 1.00 94.56 71 PHE A C 1
ATOM 552 O O . PHE A 1 71 ? 17.901 4.932 -21.261 1.00 94.56 71 PHE A O 1
ATOM 559 N N . LEU A 1 72 ? 15.877 4.007 -21.575 1.00 94.31 72 LEU A N 1
ATOM 560 C CA . LEU A 1 72 ? 16.273 3.142 -22.690 1.00 94.31 72 LEU A CA 1
ATOM 561 C C . LEU A 1 72 ? 16.836 3.947 -23.865 1.00 94.31 72 LEU A C 1
ATOM 563 O O . LEU A 1 72 ? 17.855 3.569 -24.434 1.00 94.31 72 LEU A O 1
ATOM 567 N N . SER A 1 73 ? 16.216 5.080 -24.208 1.00 92.50 73 SER A N 1
ATOM 568 C CA . SER A 1 73 ? 16.713 5.964 -25.271 1.00 92.50 73 SER A CA 1
ATOM 569 C C . SER A 1 73 ? 18.124 6.495 -24.982 1.00 92.50 73 SER A C 1
ATOM 571 O O . SER A 1 73 ? 18.944 6.591 -25.897 1.00 92.50 73 SER A O 1
ATOM 573 N N . GLY A 1 74 ? 18.429 6.808 -23.718 1.00 91.38 74 GLY A N 1
ATOM 574 C CA . GLY A 1 74 ? 19.781 7.163 -23.279 1.00 91.38 74 GLY A CA 1
ATOM 575 C C . GLY A 1 74 ? 20.739 5.973 -23.332 1.00 91.38 74 GLY A C 1
ATOM 576 O O . GLY A 1 74 ? 21.771 6.043 -23.996 1.00 91.38 74 GLY A O 1
ATOM 577 N N . ALA A 1 75 ? 20.353 4.851 -22.724 1.00 90.88 75 ALA A N 1
ATOM 578 C CA . ALA A 1 75 ? 21.174 3.645 -22.621 1.00 90.88 75 ALA A CA 1
ATOM 579 C C . ALA A 1 75 ? 21.543 3.036 -23.987 1.00 90.88 75 ALA A C 1
ATOM 581 O O . ALA A 1 75 ? 22.648 2.524 -24.157 1.00 90.88 75 ALA A O 1
ATOM 582 N N . ILE A 1 76 ? 20.648 3.112 -24.980 1.00 92.25 76 ILE A N 1
ATOM 583 C CA . ILE A 1 76 ? 20.920 2.674 -26.361 1.00 92.25 76 ILE A CA 1
ATOM 584 C C . ILE A 1 76 ? 22.021 3.528 -27.002 1.00 92.25 76 ILE A C 1
ATOM 586 O O . ILE A 1 76 ? 22.866 2.995 -27.721 1.00 92.25 76 ILE A O 1
ATOM 590 N N . LYS A 1 77 ? 22.006 4.845 -26.761 1.00 90.88 77 LYS A N 1
ATOM 591 C CA . LYS A 1 77 ? 22.996 5.780 -27.315 1.00 90.88 77 LYS A CA 1
ATOM 592 C C . LYS A 1 77 ? 24.347 5.637 -26.627 1.00 90.88 77 LYS A C 1
ATOM 594 O O . LYS A 1 77 ? 25.364 5.617 -27.306 1.00 90.88 77 LYS A O 1
ATOM 599 N N . GLU A 1 78 ? 24.351 5.539 -25.302 1.00 88.31 78 GLU A N 1
ATOM 600 C CA . GLU A 1 78 ? 25.576 5.409 -24.506 1.00 88.31 78 GLU A CA 1
ATOM 601 C C . GLU A 1 78 ? 26.292 4.078 -24.759 1.00 88.31 78 GLU A C 1
ATOM 603 O O . GLU A 1 78 ? 27.517 4.050 -24.832 1.00 88.31 78 GLU A O 1
ATOM 608 N N . GLY A 1 79 ? 25.540 2.988 -24.935 1.00 85.06 79 GLY A N 1
ATOM 609 C CA . GLY A 1 79 ? 26.093 1.659 -25.207 1.00 85.06 79 GLY A CA 1
ATOM 610 C C . GLY A 1 79 ? 26.377 1.352 -26.681 1.00 85.06 79 GLY A C 1
ATOM 611 O O . GLY A 1 79 ? 26.715 0.212 -26.977 1.00 85.06 79 GLY A O 1
ATOM 612 N N . ASP A 1 80 ? 26.175 2.310 -27.596 1.00 89.69 80 ASP A N 1
ATOM 613 C CA . ASP A 1 80 ? 26.209 2.116 -29.059 1.00 89.69 80 ASP A CA 1
ATOM 614 C C . ASP A 1 80 ? 25.546 0.802 -29.515 1.00 89.69 80 ASP A C 1
ATOM 616 O O . ASP A 1 80 ? 26.078 0.023 -30.311 1.00 89.69 80 ASP A O 1
ATOM 620 N N . LEU A 1 81 ? 24.342 0.534 -28.995 1.00 90.19 81 LEU A N 1
ATOM 621 C CA . LEU A 1 81 ? 23.654 -0.732 -29.259 1.00 90.19 81 LEU A CA 1
ATOM 622 C C . LEU A 1 81 ? 23.352 -0.906 -30.758 1.00 90.19 81 LEU A C 1
ATOM 624 O O . LEU A 1 81 ? 23.290 -2.021 -31.270 1.00 90.19 81 LEU A O 1
ATOM 628 N N . VAL A 1 82 ? 23.184 0.209 -31.476 1.00 89.44 82 VAL A N 1
ATOM 629 C CA . VAL A 1 82 ? 22.959 0.224 -32.926 1.00 89.44 82 VAL A CA 1
ATOM 630 C C . VAL A 1 82 ? 24.224 -0.150 -33.697 1.00 89.44 82 VAL A C 1
ATOM 632 O O . VAL A 1 82 ? 24.121 -0.854 -34.702 1.00 89.44 82 VAL A O 1
ATOM 635 N N . GLY A 1 83 ? 25.399 0.313 -33.262 1.00 89.56 83 GLY A N 1
ATOM 636 C CA . GLY A 1 83 ? 26.681 -0.111 -33.819 1.00 89.56 83 GLY A CA 1
ATOM 637 C C . GLY A 1 83 ? 26.940 -1.588 -33.548 1.00 89.56 83 GLY A C 1
ATOM 638 O O . GLY A 1 83 ? 27.210 -2.341 -34.485 1.00 89.56 83 GLY A O 1
ATOM 639 N N . LEU A 1 84 ? 26.735 -2.024 -32.301 1.00 90.62 84 LEU A N 1
ATOM 640 C CA . LEU A 1 84 ? 26.856 -3.427 -31.909 1.00 90.62 84 LEU A CA 1
ATOM 641 C C . LEU A 1 84 ? 25.948 -4.334 -32.751 1.00 90.62 84 LEU A C 1
ATOM 643 O O . LEU A 1 84 ? 26.415 -5.337 -33.275 1.00 90.62 84 LEU A O 1
ATOM 647 N N . ALA A 1 85 ? 24.680 -3.966 -32.952 1.00 89.06 85 ALA A N 1
ATOM 648 C CA . ALA A 1 85 ? 23.727 -4.762 -33.731 1.00 89.06 85 ALA A CA 1
ATOM 649 C C . ALA A 1 85 ? 24.072 -4.883 -35.230 1.00 89.06 85 ALA A C 1
ATOM 651 O O . ALA A 1 85 ? 23.519 -5.739 -35.917 1.00 89.06 85 ALA A O 1
ATOM 652 N N . LYS A 1 86 ? 24.959 -4.027 -35.755 1.00 92.81 86 LYS A N 1
ATOM 653 C CA . LYS A 1 86 ? 25.437 -4.074 -37.147 1.00 92.81 86 LYS A CA 1
ATOM 654 C C . LYS A 1 86 ? 26.722 -4.886 -37.313 1.00 92.81 86 LYS A C 1
ATOM 656 O O . LYS A 1 86 ? 27.206 -5.007 -38.440 1.00 92.81 86 LYS A O 1
ATOM 661 N N . ASN A 1 87 ? 27.290 -5.401 -36.225 1.00 92.50 87 ASN A N 1
ATOM 662 C CA . ASN A 1 87 ? 28.512 -6.189 -36.273 1.00 92.50 87 ASN A CA 1
ATOM 663 C C . ASN A 1 87 ? 28.275 -7.489 -37.079 1.00 92.50 87 ASN A C 1
ATOM 665 O O . ASN A 1 87 ? 27.265 -8.162 -36.862 1.00 92.50 87 ASN A O 1
ATOM 669 N N . PRO A 1 88 ? 29.158 -7.835 -38.038 1.00 93.19 88 PRO A N 1
ATOM 670 C CA . PRO A 1 88 ? 29.017 -9.048 -38.839 1.00 93.19 88 PRO A CA 1
ATOM 671 C C . PRO A 1 88 ? 29.217 -10.350 -38.051 1.00 93.19 88 PRO A C 1
ATOM 673 O O . PRO A 1 88 ? 28.810 -11.391 -38.561 1.00 93.19 88 PRO A O 1
ATOM 676 N N . ASP A 1 89 ? 29.834 -10.320 -36.862 1.00 95.62 89 ASP A N 1
ATOM 677 C CA . ASP A 1 89 ? 29.995 -11.492 -35.996 1.00 95.62 89 ASP A CA 1
ATOM 678 C C . ASP A 1 89 ? 28.735 -11.725 -35.135 1.00 95.62 89 ASP A C 1
ATOM 680 O O . ASP A 1 89 ? 28.486 -10.985 -34.176 1.00 95.62 89 ASP A O 1
ATOM 684 N N . PRO A 1 90 ? 27.943 -12.781 -35.408 1.00 92.75 90 PRO A N 1
ATOM 685 C CA . PRO A 1 90 ? 26.721 -13.055 -34.658 1.00 92.75 90 PRO A CA 1
ATOM 686 C C . PRO A 1 90 ? 26.968 -13.376 -33.178 1.00 92.75 90 PRO A C 1
ATOM 688 O O . PRO A 1 90 ? 26.075 -13.168 -32.355 1.00 92.75 90 PRO A O 1
ATOM 691 N N . VAL A 1 91 ? 28.150 -13.895 -32.829 1.00 94.75 91 VAL A N 1
ATOM 692 C CA . VAL A 1 91 ? 28.493 -14.253 -31.446 1.00 94.75 91 VAL A CA 1
ATOM 693 C C . VAL A 1 91 ? 28.755 -12.993 -30.626 1.00 94.75 91 VAL A C 1
ATOM 695 O O . VAL A 1 91 ? 28.256 -12.883 -29.504 1.00 94.75 91 VAL A O 1
ATOM 698 N N . GLU A 1 92 ? 29.470 -12.014 -31.186 1.00 92.19 92 GLU A N 1
ATOM 699 C CA . GLU A 1 92 ? 29.666 -10.711 -30.537 1.00 92.19 92 GLU A CA 1
ATOM 700 C C . GLU A 1 92 ? 28.344 -9.958 -30.370 1.00 92.19 92 GLU A C 1
ATOM 702 O O . GLU A 1 92 ? 28.076 -9.434 -29.285 1.00 92.19 92 GLU A O 1
ATOM 707 N N . VAL A 1 93 ? 27.483 -9.965 -31.396 1.00 93.81 93 VAL A N 1
ATOM 708 C CA . VAL A 1 93 ? 26.140 -9.367 -31.315 1.00 93.81 93 VAL A CA 1
ATOM 709 C C . VAL A 1 93 ? 25.336 -10.009 -30.186 1.00 93.81 93 VAL A C 1
ATOM 711 O O . VAL A 1 93 ? 24.792 -9.301 -29.339 1.00 93.81 93 VAL A O 1
ATOM 714 N N . TYR A 1 94 ? 25.274 -11.343 -30.145 1.00 93.88 94 TYR A N 1
ATOM 715 C CA . TYR A 1 94 ? 24.518 -12.064 -29.123 1.00 93.88 94 TYR A CA 1
ATOM 716 C C . TYR A 1 94 ? 25.023 -11.751 -27.711 1.00 93.88 94 TYR A C 1
ATOM 718 O O . TYR A 1 94 ? 24.225 -11.403 -26.838 1.00 93.88 94 TYR A O 1
ATOM 726 N N . ASN A 1 95 ? 26.336 -11.837 -27.487 1.00 94.00 95 ASN A N 1
ATOM 727 C CA . ASN A 1 95 ? 26.926 -11.610 -26.169 1.00 94.00 95 ASN A CA 1
ATOM 728 C C . ASN A 1 95 ? 26.730 -10.165 -25.703 1.00 94.00 95 ASN A C 1
ATOM 730 O O . ASN A 1 95 ? 26.328 -9.934 -24.564 1.00 94.00 95 ASN A O 1
ATOM 734 N N . GLY A 1 96 ? 26.973 -9.192 -26.584 1.00 92.62 96 GLY A N 1
ATOM 735 C CA . GLY A 1 96 ? 26.843 -7.784 -26.230 1.00 92.62 96 GLY A CA 1
ATOM 736 C C . GLY A 1 96 ? 25.389 -7.368 -25.991 1.00 92.62 96 GLY A C 1
ATOM 737 O O . GLY A 1 96 ? 25.112 -6.671 -25.017 1.00 92.62 96 GLY A O 1
ATOM 738 N N . VAL A 1 97 ? 24.441 -7.834 -26.816 1.00 93.00 97 VAL A N 1
ATOM 739 C CA . VAL A 1 97 ? 23.010 -7.552 -26.606 1.00 93.00 97 VAL A CA 1
ATOM 740 C C . VAL A 1 97 ? 22.514 -8.222 -25.328 1.00 93.00 97 VAL A C 1
ATOM 742 O O . VAL A 1 97 ? 21.795 -7.584 -24.565 1.00 93.00 97 VAL A O 1
ATOM 745 N N . SER A 1 98 ? 22.922 -9.465 -25.055 1.00 93.44 98 SER A N 1
ATOM 746 C CA . SER A 1 98 ? 22.544 -10.166 -23.819 1.00 93.44 98 SER A CA 1
ATOM 747 C C . SER A 1 98 ? 23.045 -9.418 -22.583 1.00 93.44 98 SER A C 1
ATOM 749 O O . SER A 1 98 ? 22.251 -9.111 -21.697 1.00 93.44 98 SER A O 1
ATOM 751 N N . ALA A 1 99 ? 24.322 -9.022 -22.568 1.00 92.62 99 ALA A N 1
ATOM 752 C CA . ALA A 1 99 ? 24.896 -8.241 -21.473 1.00 92.62 99 ALA A CA 1
ATOM 753 C C . ALA A 1 99 ? 24.198 -6.882 -21.300 1.00 92.62 99 ALA A C 1
ATOM 755 O O . ALA A 1 99 ? 23.908 -6.461 -20.180 1.00 92.62 99 ALA A O 1
ATOM 756 N N . TRP A 1 100 ? 23.879 -6.196 -22.402 1.00 93.62 100 TRP A N 1
ATOM 757 C CA . TRP A 1 100 ? 23.142 -4.936 -22.347 1.00 93.62 100 TRP A CA 1
ATOM 758 C C . TRP A 1 100 ? 21.732 -5.122 -21.776 1.00 93.62 100 TRP A C 1
ATOM 760 O O . TRP A 1 100 ? 21.315 -4.333 -20.927 1.00 93.62 100 TRP A O 1
ATOM 770 N N . VAL A 1 101 ? 21.007 -6.164 -22.201 1.00 93.75 101 VAL A N 1
ATOM 771 C CA . VAL A 1 101 ? 19.667 -6.482 -21.683 1.00 93.75 101 VAL A CA 1
ATOM 772 C C . VAL A 1 101 ? 19.732 -6.780 -20.189 1.00 93.75 101 VAL A C 1
ATOM 774 O O . VAL A 1 101 ? 18.941 -6.210 -19.443 1.00 93.75 101 VAL A O 1
ATOM 777 N N . GLU A 1 102 ? 20.678 -7.606 -19.741 1.00 94.44 102 GLU A N 1
ATOM 778 C CA . GLU A 1 102 ? 20.851 -7.941 -18.323 1.00 94.44 102 GLU A CA 1
ATOM 779 C C . GLU A 1 102 ? 21.061 -6.686 -17.466 1.00 94.44 102 GLU A C 1
ATOM 781 O O . GLU A 1 102 ? 20.294 -6.443 -16.532 1.00 94.44 102 GLU A O 1
ATOM 786 N N . LEU A 1 103 ? 22.023 -5.833 -17.836 1.00 92.62 103 LEU A N 1
ATOM 787 C CA . LEU A 1 103 ? 22.322 -4.593 -17.109 1.00 92.62 103 LEU A CA 1
ATOM 788 C C . LEU A 1 103 ? 21.142 -3.611 -17.118 1.00 92.62 103 LEU A C 1
ATOM 790 O O . LEU A 1 103 ? 20.844 -2.953 -16.117 1.00 92.62 103 LEU A O 1
ATOM 794 N N . THR A 1 104 ? 20.456 -3.502 -18.254 1.00 93.31 104 THR A N 1
ATOM 795 C CA . THR A 1 104 ? 19.338 -2.572 -18.433 1.00 93.31 104 THR A CA 1
ATOM 796 C C . THR A 1 104 ? 18.120 -3.008 -17.624 1.00 93.31 104 THR A C 1
ATOM 798 O O . THR A 1 104 ? 17.517 -2.187 -16.930 1.00 93.31 104 THR A O 1
ATOM 801 N N . VAL A 1 105 ? 17.773 -4.297 -17.671 1.00 94.75 105 VAL A N 1
ATOM 802 C CA . VAL A 1 105 ? 16.674 -4.870 -16.883 1.00 94.75 105 VAL A CA 1
ATOM 803 C C . VAL A 1 105 ? 16.980 -4.762 -15.395 1.00 94.75 105 VAL A C 1
ATOM 805 O O . VAL A 1 105 ? 16.117 -4.321 -14.639 1.00 94.75 105 VAL A O 1
ATOM 808 N N . GLU A 1 106 ? 18.209 -5.070 -14.970 1.00 95.19 106 GLU A N 1
ATOM 809 C CA . GLU A 1 106 ? 18.608 -4.907 -13.572 1.00 95.19 106 GLU A CA 1
ATOM 810 C C . GLU A 1 106 ? 18.394 -3.462 -13.104 1.00 95.19 106 GLU A C 1
ATOM 812 O O . GLU A 1 106 ? 17.795 -3.227 -12.051 1.00 95.19 106 GLU A O 1
ATOM 817 N N . LYS A 1 107 ? 18.811 -2.476 -13.907 1.00 94.44 107 LYS A N 1
ATOM 818 C CA . LYS A 1 107 ? 18.642 -1.064 -13.560 1.00 94.44 107 LYS A CA 1
ATOM 819 C C . LYS A 1 107 ? 17.173 -0.646 -13.479 1.00 94.44 107 LYS A C 1
ATOM 821 O O . LYS A 1 107 ? 16.810 0.112 -12.576 1.00 94.44 107 LYS A O 1
ATOM 826 N N . ILE A 1 108 ? 16.335 -1.134 -14.393 1.00 94.62 108 ILE A N 1
ATOM 827 C CA . ILE A 1 108 ? 14.886 -0.888 -14.382 1.00 94.62 108 ILE A CA 1
ATOM 828 C C . ILE A 1 108 ? 14.257 -1.468 -13.113 1.00 94.62 108 ILE A C 1
ATOM 830 O O . ILE A 1 108 ? 13.503 -0.772 -12.434 1.00 94.62 108 ILE A O 1
ATOM 834 N N . GLU A 1 109 ? 14.599 -2.702 -12.751 1.00 95.25 109 GLU A N 1
ATOM 835 C CA . GLU A 1 109 ? 14.060 -3.362 -11.560 1.00 95.25 109 GLU A CA 1
ATOM 836 C C . GLU A 1 109 ? 14.538 -2.702 -10.261 1.00 95.25 109 GLU A C 1
ATOM 838 O O . GLU A 1 109 ? 13.747 -2.507 -9.335 1.00 95.25 109 GLU A O 1
ATOM 843 N N . GLN A 1 110 ? 15.805 -2.280 -10.193 1.00 94.56 110 GLN A N 1
ATOM 844 C CA . GLN A 1 110 ? 16.314 -1.475 -9.078 1.00 94.56 110 GLN A CA 1
ATOM 845 C C . GLN A 1 110 ? 15.523 -0.172 -8.931 1.00 94.56 110 GLN A C 1
ATOM 847 O O . GLN A 1 110 ? 15.126 0.194 -7.823 1.00 94.56 110 GLN A O 1
ATOM 852 N N . GLN A 1 111 ? 15.259 0.514 -10.046 1.00 92.62 111 GLN A N 1
ATOM 853 C CA . GLN A 1 111 ? 14.473 1.740 -10.027 1.00 92.62 111 GLN A CA 1
ATOM 854 C C . GLN A 1 111 ? 13.028 1.468 -9.600 1.00 92.62 111 GLN A C 1
ATOM 856 O O . GLN A 1 111 ? 12.488 2.206 -8.782 1.00 92.62 111 GLN A O 1
ATOM 861 N N . ARG A 1 112 ? 12.398 0.395 -10.091 1.00 92.69 112 ARG A N 1
ATOM 862 C CA . ARG A 1 112 ? 11.035 0.025 -9.690 1.00 92.69 112 ARG A CA 1
ATOM 863 C C . ARG A 1 112 ? 10.956 -0.224 -8.184 1.00 92.69 112 ARG A C 1
ATOM 865 O O . ARG A 1 112 ? 10.086 0.347 -7.530 1.00 92.69 112 ARG A O 1
ATOM 872 N N . LYS A 1 113 ? 11.895 -0.990 -7.621 1.00 93.69 113 LYS A N 1
ATOM 873 C CA . LYS A 1 113 ? 11.988 -1.223 -6.168 1.00 93.69 113 LYS A CA 1
ATOM 874 C C . LYS A 1 113 ? 12.132 0.075 -5.382 1.00 93.69 113 LYS A C 1
ATOM 876 O O . LYS A 1 113 ? 11.379 0.296 -4.441 1.00 93.69 113 LYS A O 1
ATOM 881 N N . LEU A 1 114 ? 13.017 0.973 -5.818 1.00 91.00 114 LEU A N 1
ATOM 882 C CA . LEU A 1 114 ? 13.251 2.257 -5.149 1.00 91.00 114 LEU A CA 1
ATOM 883 C C . LEU A 1 114 ? 11.969 3.089 -4.978 1.00 91.00 114 LEU A C 1
ATOM 885 O O . LEU A 1 114 ? 11.825 3.785 -3.977 1.00 91.00 114 LEU A O 1
ATOM 889 N N . PHE A 1 115 ? 11.045 3.023 -5.939 1.00 84.44 115 PHE A N 1
ATOM 890 C CA . PHE A 1 115 ? 9.782 3.762 -5.881 1.00 84.44 115 PHE A CA 1
ATOM 891 C C . PHE A 1 115 ? 8.651 2.983 -5.199 1.00 84.44 115 PHE A C 1
ATOM 893 O O . PHE A 1 115 ? 7.823 3.586 -4.519 1.00 84.44 115 PHE A O 1
ATOM 900 N N . ILE A 1 116 ? 8.593 1.662 -5.377 1.00 92.25 116 ILE A N 1
ATOM 901 C CA . ILE A 1 116 ? 7.484 0.828 -4.893 1.00 92.25 116 ILE A CA 1
ATOM 902 C C . ILE A 1 116 ? 7.669 0.398 -3.432 1.00 92.25 116 ILE A C 1
ATOM 904 O O . ILE A 1 116 ? 6.689 0.345 -2.688 1.00 92.25 116 ILE A O 1
ATOM 908 N N . ASP A 1 117 ? 8.896 0.129 -2.989 1.00 90.00 117 ASP A N 1
ATOM 909 C CA . ASP A 1 117 ? 9.156 -0.336 -1.622 1.00 90.00 117 ASP A CA 1
ATOM 910 C C . ASP A 1 117 ? 8.723 0.678 -0.548 1.00 90.00 117 ASP A C 1
ATOM 912 O O . ASP A 1 117 ? 8.080 0.256 0.418 1.00 90.00 117 ASP A O 1
ATOM 916 N N . PRO A 1 118 ? 8.962 2.000 -0.702 1.00 86.75 118 PRO A N 1
ATOM 917 C CA . PRO A 1 118 ? 8.433 2.994 0.231 1.00 86.75 118 PRO A CA 1
ATOM 918 C C . PRO A 1 118 ? 6.904 2.965 0.323 1.00 86.75 118 PRO A C 1
ATOM 920 O O . PRO A 1 118 ? 6.362 2.965 1.421 1.00 86.75 118 PRO A O 1
ATOM 923 N N . ILE A 1 119 ? 6.206 2.838 -0.812 1.00 84.62 119 ILE A N 1
ATOM 924 C CA . ILE A 1 119 ? 4.735 2.769 -0.866 1.00 84.62 119 ILE A CA 1
ATOM 925 C C . ILE A 1 119 ? 4.226 1.548 -0.083 1.00 84.62 119 ILE A C 1
ATOM 927 O O . ILE A 1 119 ? 3.276 1.652 0.689 1.00 84.62 119 ILE A O 1
ATOM 931 N N . ASN A 1 120 ? 4.879 0.394 -0.241 1.00 88.00 120 ASN A N 1
ATOM 932 C CA . ASN A 1 120 ? 4.522 -0.825 0.489 1.00 88.00 120 ASN A CA 1
ATOM 933 C C . ASN A 1 120 ? 4.823 -0.716 1.994 1.00 88.00 120 ASN A C 1
ATOM 935 O O . ASN A 1 120 ? 4.073 -1.242 2.819 1.00 88.00 120 ASN A O 1
ATOM 939 N N . SER A 1 121 ? 5.924 -0.052 2.355 1.00 82.69 121 SER A N 1
ATOM 940 C CA . SER A 1 121 ? 6.285 0.195 3.753 1.00 82.69 121 SER A CA 1
ATOM 941 C C . SER A 1 121 ? 5.266 1.106 4.435 1.00 82.69 121 SER A C 1
ATOM 943 O O . SER A 1 121 ? 4.774 0.767 5.512 1.00 82.69 121 SER A O 1
ATOM 945 N N . ASP A 1 122 ? 4.905 2.210 3.783 1.00 73.44 122 ASP A N 1
ATOM 946 C CA . ASP A 1 122 ? 3.937 3.186 4.285 1.00 73.44 122 ASP A CA 1
ATOM 947 C C . ASP A 1 122 ? 2.545 2.554 4.463 1.00 73.44 122 ASP A C 1
ATOM 949 O O . ASP A 1 122 ? 1.891 2.771 5.484 1.00 73.44 122 ASP A O 1
ATOM 953 N N . GLU A 1 123 ? 2.103 1.711 3.519 1.00 87.00 123 GLU A N 1
ATOM 954 C CA . GLU A 1 123 ? 0.838 0.974 3.646 1.00 87.00 123 GLU A CA 1
ATOM 955 C C . GLU A 1 123 ? 0.842 0.062 4.873 1.00 87.00 123 GLU A C 1
ATOM 957 O O . GLU A 1 123 ? -0.112 0.045 5.654 1.00 87.00 123 GLU A O 1
ATOM 962 N N . LYS A 1 124 ? 1.925 -0.701 5.053 1.00 88.31 124 LYS A N 1
ATOM 963 C CA . LYS A 1 124 ? 2.068 -1.632 6.172 1.00 88.31 124 LYS A CA 1
ATOM 964 C C . LYS A 1 124 ? 2.066 -0.897 7.510 1.00 88.31 124 LYS A C 1
ATOM 966 O O . LYS A 1 124 ? 1.412 -1.357 8.445 1.00 88.31 124 LYS A O 1
ATOM 971 N N . GLU A 1 125 ? 2.795 0.212 7.611 1.00 79.06 125 GLU A N 1
ATOM 972 C CA . GLU A 1 125 ? 2.850 1.023 8.828 1.00 79.06 125 GLU A CA 1
ATOM 973 C C . GLU A 1 125 ? 1.476 1.616 9.157 1.00 79.06 125 GLU A C 1
ATOM 975 O O . GLU A 1 125 ? 1.011 1.511 10.297 1.00 79.06 125 GLU A O 1
ATOM 980 N N . LEU A 1 126 ? 0.783 2.165 8.154 1.00 74.00 126 LEU A N 1
ATOM 981 C CA . LEU A 1 126 ? -0.535 2.753 8.356 1.00 74.00 126 LEU A CA 1
ATOM 982 C C . LEU A 1 126 ? -1.582 1.703 8.747 1.00 74.00 126 LEU A C 1
ATOM 984 O O . LEU A 1 126 ? -2.334 1.926 9.696 1.00 74.00 126 LEU A O 1
ATOM 988 N N . LEU A 1 127 ? -1.614 0.551 8.068 1.00 81.06 127 LEU A N 1
ATOM 989 C CA . LEU A 1 127 ? -2.510 -0.553 8.424 1.00 81.06 127 LEU A CA 1
ATOM 990 C C . LEU A 1 127 ? -2.250 -1.040 9.851 1.00 81.06 127 LEU A C 1
ATOM 992 O O . LEU A 1 127 ? -3.196 -1.169 10.621 1.00 81.06 127 LEU A O 1
ATOM 996 N N . ALA A 1 128 ? -0.986 -1.236 10.237 1.00 76.62 128 ALA A N 1
ATOM 997 C CA . ALA A 1 128 ? -0.641 -1.661 11.592 1.00 76.62 128 ALA A CA 1
ATOM 998 C C . ALA A 1 128 ? -1.096 -0.643 12.652 1.00 76.62 128 ALA A C 1
ATOM 1000 O O . ALA A 1 128 ? -1.622 -1.025 13.698 1.00 76.62 128 ALA A O 1
ATOM 1001 N N . SER A 1 129 ? -0.933 0.653 12.376 1.00 71.94 129 SER A N 1
ATOM 1002 C CA . SER A 1 129 ? -1.371 1.721 13.279 1.00 71.94 129 SER A CA 1
ATOM 1003 C C . SER A 1 129 ? -2.896 1.777 13.430 1.00 71.94 129 SER A C 1
ATOM 1005 O O . SER A 1 129 ? -3.402 2.009 14.535 1.00 71.94 129 SER A O 1
ATOM 1007 N N . VAL A 1 130 ? -3.631 1.562 12.338 1.00 72.06 130 VAL A N 1
ATOM 1008 C CA . VAL A 1 130 ? -5.097 1.508 12.339 1.00 72.06 130 VAL A CA 1
ATOM 1009 C C . VAL A 1 130 ? -5.587 0.261 13.068 1.00 72.06 130 VAL A C 1
ATOM 1011 O O . VAL A 1 130 ? -6.438 0.374 13.948 1.00 72.06 130 VAL A O 1
ATOM 1014 N N . ASP A 1 131 ? -5.009 -0.903 12.783 1.00 78.81 131 ASP A N 1
ATOM 1015 C CA . ASP A 1 131 ? -5.367 -2.169 13.424 1.00 78.81 131 ASP A CA 1
ATOM 1016 C C . ASP A 1 131 ? -5.176 -2.114 14.946 1.00 78.81 131 ASP A C 1
ATOM 1018 O O . ASP A 1 131 ? -6.077 -2.494 15.695 1.00 78.81 131 ASP A O 1
ATOM 1022 N N . ASP A 1 132 ? -4.049 -1.574 15.422 1.00 72.88 132 ASP A N 1
ATOM 1023 C CA . ASP A 1 132 ? -3.793 -1.381 16.855 1.00 72.88 132 ASP A CA 1
ATOM 1024 C C . ASP A 1 132 ? -4.832 -0.449 17.507 1.00 72.88 132 ASP A C 1
ATOM 1026 O O . ASP A 1 132 ? -5.364 -0.735 18.585 1.00 72.88 132 ASP A O 1
ATOM 1030 N N . SER A 1 133 ? -5.183 0.644 16.827 1.00 74.12 133 SER A N 1
ATOM 1031 C CA . SER A 1 133 ? -6.176 1.606 17.316 1.00 74.12 133 SER A CA 1
ATOM 1032 C C . SER A 1 133 ? -7.570 0.985 17.443 1.00 74.12 133 SER A C 1
ATOM 1034 O O . SER A 1 133 ? -8.219 1.119 18.485 1.00 74.12 133 SER A O 1
ATOM 1036 N N . PHE A 1 134 ? -8.028 0.262 16.417 1.00 82.06 134 PHE A N 1
ATOM 1037 C CA . PHE A 1 134 ? -9.328 -0.410 16.447 1.00 82.06 134 PHE A CA 1
ATOM 1038 C C . PHE A 1 134 ? -9.355 -1.568 17.450 1.00 82.06 134 PHE A C 1
ATOM 1040 O O . PHE A 1 134 ? -10.339 -1.706 18.177 1.00 82.06 134 PHE A O 1
ATOM 1047 N N . ALA A 1 135 ? -8.265 -2.328 17.596 1.00 76.75 135 ALA A N 1
ATOM 1048 C CA . ALA A 1 135 ? -8.158 -3.370 18.616 1.00 76.75 135 ALA A CA 1
ATOM 1049 C C . ALA A 1 135 ? -8.321 -2.802 20.038 1.00 76.75 135 ALA A C 1
ATOM 1051 O O . ALA A 1 135 ? -9.055 -3.365 20.858 1.00 76.75 135 ALA A O 1
ATOM 1052 N N . LYS A 1 136 ? -7.700 -1.650 20.326 1.00 75.25 136 LYS A N 1
ATOM 1053 C CA . LYS A 1 136 ? -7.859 -0.941 21.608 1.00 75.25 136 LYS A CA 1
ATOM 1054 C C . LYS A 1 136 ? -9.307 -0.506 21.846 1.00 75.25 136 LYS A C 1
ATOM 1056 O O . LYS A 1 136 ? -9.828 -0.714 22.944 1.00 75.25 136 LYS A O 1
ATOM 1061 N N . LEU A 1 137 ? -9.968 0.058 20.833 1.00 71.81 137 LEU A N 1
ATOM 1062 C CA . LEU A 1 137 ? -11.368 0.487 20.921 1.00 71.81 137 LEU A CA 1
ATOM 1063 C C . LEU A 1 137 ? -12.321 -0.703 21.132 1.00 71.81 137 LEU A C 1
ATOM 1065 O O . LEU A 1 137 ? -13.191 -0.650 22.003 1.00 71.81 137 LEU A O 1
ATOM 1069 N N . MET A 1 138 ? -12.120 -1.807 20.409 1.00 76.44 138 MET A N 1
ATOM 1070 C CA . MET A 1 138 ? -12.921 -3.027 20.556 1.00 76.44 138 MET A CA 1
ATOM 1071 C C . MET A 1 138 ? -12.752 -3.648 21.944 1.00 76.44 138 MET A C 1
ATOM 1073 O O . MET A 1 138 ? -13.731 -4.066 22.571 1.00 76.44 138 MET A O 1
ATOM 1077 N N . TRP A 1 139 ? -11.520 -3.678 22.459 1.00 73.38 139 TRP A N 1
ATOM 1078 C CA . TRP A 1 139 ? -11.233 -4.164 23.806 1.00 73.38 139 TRP A CA 1
ATOM 1079 C C . TRP A 1 139 ? -11.883 -3.289 24.888 1.00 73.38 139 TRP A C 1
ATOM 1081 O O . TRP A 1 139 ? -12.490 -3.812 25.831 1.00 73.38 139 TRP A O 1
ATOM 1091 N N . ALA A 1 140 ? -11.819 -1.963 24.733 1.00 69.06 140 ALA A N 1
ATOM 1092 C CA . ALA A 1 140 ? -12.488 -1.028 25.630 1.00 69.06 140 ALA A CA 1
ATOM 1093 C C . ALA A 1 140 ? -14.011 -1.250 25.624 1.00 69.06 140 ALA A C 1
ATOM 1095 O O . ALA A 1 140 ? -14.604 -1.415 26.691 1.00 69.06 140 ALA A O 1
ATOM 1096 N N . ASN A 1 141 ? -14.633 -1.362 24.444 1.00 74.44 141 ASN A N 1
ATOM 1097 C CA . ASN A 1 141 ? -16.070 -1.623 24.330 1.00 74.44 141 ASN A CA 1
ATOM 1098 C C . ASN A 1 141 ? -16.473 -2.983 24.926 1.00 74.44 141 ASN A C 1
ATOM 1100 O O . ASN A 1 141 ? -17.483 -3.082 25.619 1.00 74.44 141 ASN A O 1
ATOM 1104 N N . THR A 1 142 ? -15.662 -4.026 24.728 1.00 71.62 142 THR A N 1
ATOM 1105 C CA . THR A 1 142 ? -15.892 -5.351 25.335 1.00 71.62 142 THR A CA 1
ATOM 1106 C C . THR A 1 142 ? -15.868 -5.270 26.861 1.00 71.62 142 THR A C 1
ATOM 1108 O O . THR A 1 142 ? -16.723 -5.845 27.536 1.00 71.62 142 THR A O 1
ATOM 1111 N N . THR A 1 143 ? -14.922 -4.510 27.416 1.00 70.31 143 THR A N 1
ATOM 1112 C CA . THR A 1 143 ? -14.818 -4.288 28.864 1.00 70.31 143 THR A CA 1
ATOM 1113 C C . THR A 1 143 ? -16.038 -3.538 29.401 1.00 70.31 143 THR A C 1
ATOM 1115 O O . THR A 1 143 ? -16.628 -3.958 30.397 1.00 70.31 143 THR A O 1
ATOM 1118 N N . VAL A 1 144 ? -16.475 -2.477 28.712 1.00 70.75 144 VAL A N 1
ATOM 1119 C CA . VAL A 1 144 ? -17.696 -1.727 29.055 1.00 70.75 144 VAL A CA 1
ATOM 1120 C C . VAL A 1 144 ? -18.928 -2.629 28.983 1.00 70.75 144 VAL A C 1
ATOM 1122 O O . VAL A 1 144 ? -19.689 -2.694 29.945 1.00 70.75 144 VAL A O 1
ATOM 1125 N N . THR A 1 145 ? -19.082 -3.406 27.912 1.00 71.88 145 THR A N 1
ATOM 1126 C CA . THR A 1 145 ? -20.191 -4.358 27.740 1.00 71.88 145 THR A CA 1
ATOM 1127 C C . THR A 1 145 ? -20.234 -5.375 28.885 1.00 71.88 145 THR A C 1
ATOM 1129 O O . THR A 1 145 ? -21.301 -5.661 29.435 1.00 71.88 145 THR A O 1
ATOM 1132 N N . ALA A 1 146 ? -19.079 -5.913 29.290 1.00 71.06 146 ALA A N 1
ATOM 1133 C CA . ALA A 1 146 ? -18.978 -6.837 30.417 1.00 71.06 146 ALA A CA 1
ATOM 1134 C C . ALA A 1 146 ? -19.336 -6.162 31.752 1.00 71.06 146 ALA A C 1
ATOM 1136 O O . ALA A 1 146 ? -20.011 -6.766 32.588 1.00 71.06 146 ALA A O 1
ATOM 1137 N N . HIS A 1 147 ? -18.929 -4.905 31.956 1.00 75.31 147 HIS A N 1
ATOM 1138 C CA . HIS A 1 147 ? -19.295 -4.120 33.134 1.00 75.31 147 HIS A CA 1
ATOM 1139 C C . HIS A 1 147 ? -20.790 -3.832 33.205 1.00 75.31 147 HIS A C 1
ATOM 1141 O O . HIS A 1 147 ? -21.394 -4.089 34.244 1.00 75.31 147 HIS A O 1
ATOM 1147 N N . LEU A 1 148 ? -21.399 -3.370 32.114 1.00 75.06 148 LEU A N 1
ATOM 1148 C CA . LEU A 1 148 ? -22.837 -3.116 32.044 1.00 75.06 148 LEU A CA 1
ATOM 1149 C C . LEU A 1 148 ? -23.631 -4.401 32.318 1.00 75.06 148 LEU A C 1
ATOM 1151 O O . LEU A 1 148 ? -24.567 -4.396 33.116 1.00 75.06 148 LEU A O 1
ATOM 1155 N N . ASN A 1 149 ? -23.195 -5.529 31.749 1.00 74.06 149 ASN A N 1
ATOM 1156 C CA . ASN A 1 149 ? -23.783 -6.836 32.035 1.00 74.06 149 ASN A CA 1
ATOM 1157 C C . ASN A 1 149 ? -23.624 -7.267 33.498 1.00 74.06 149 ASN A C 1
ATOM 1159 O O . ASN A 1 149 ? -24.563 -7.803 34.084 1.00 74.06 149 ASN A O 1
ATOM 1163 N N . SER A 1 150 ? -22.450 -7.047 34.091 1.00 73.31 150 SER A N 1
ATOM 1164 C CA . SER A 1 150 ? -22.186 -7.363 35.497 1.00 73.31 150 SER A CA 1
ATOM 1165 C C . SER A 1 150 ? -23.042 -6.509 36.433 1.00 73.31 150 SER A C 1
ATOM 1167 O O . SER A 1 150 ? -23.670 -7.051 37.337 1.00 73.31 150 SER A O 1
ATOM 1169 N N . LEU A 1 151 ? -23.137 -5.198 36.188 1.00 73.69 151 LEU A N 1
ATOM 1170 C CA . LEU A 1 151 ? -23.979 -4.281 36.961 1.00 73.69 151 LEU A CA 1
ATOM 1171 C C . LEU A 1 151 ? -25.451 -4.671 36.876 1.00 73.69 151 LEU A C 1
ATOM 1173 O O . LEU A 1 151 ? -26.103 -4.765 37.911 1.00 73.69 151 LEU A O 1
ATOM 1177 N N . ARG A 1 152 ? -25.944 -4.995 35.676 1.00 73.50 152 ARG A N 1
ATOM 1178 C CA . ARG A 1 152 ? -27.297 -5.525 35.490 1.00 73.50 152 ARG A CA 1
ATOM 1179 C C . ARG A 1 152 ? -27.507 -6.811 36.289 1.00 73.50 152 ARG A C 1
ATOM 1181 O O . ARG A 1 152 ? -28.500 -6.934 36.994 1.00 73.50 152 ARG A O 1
ATOM 1188 N N . LYS A 1 153 ? -26.568 -7.762 36.227 1.00 67.69 153 LYS A N 1
ATOM 1189 C CA . LYS A 1 153 ? -26.665 -9.020 36.985 1.00 67.69 153 LYS A CA 1
ATOM 1190 C C . LYS A 1 153 ? -26.624 -8.779 38.495 1.00 67.69 153 LYS A C 1
ATOM 1192 O O . LYS A 1 153 ? -27.340 -9.443 39.227 1.00 67.69 153 LYS A O 1
ATOM 1197 N N . VAL A 1 154 ? -25.821 -7.828 38.974 1.00 64.75 154 VAL A N 1
ATOM 1198 C CA . VAL A 1 154 ? -25.790 -7.418 40.387 1.00 64.75 154 VAL A CA 1
ATOM 1199 C C . VAL A 1 154 ? -27.080 -6.707 40.793 1.00 64.75 154 VAL A C 1
ATOM 1201 O O . VAL A 1 154 ? -27.480 -6.867 41.936 1.00 64.75 154 VAL A O 1
ATOM 1204 N N . GLN A 1 155 ? -27.742 -5.973 39.896 1.00 62.78 155 GLN A N 1
ATOM 1205 C CA . GLN A 1 155 ? -29.059 -5.371 40.136 1.00 62.78 155 GLN A CA 1
ATOM 1206 C C . GLN A 1 155 ? -30.156 -6.442 40.207 1.00 62.78 155 GLN A C 1
ATOM 1208 O O . GLN A 1 155 ? -30.878 -6.486 41.196 1.00 62.78 155 GLN A O 1
ATOM 1213 N N . GLU A 1 156 ? -30.190 -7.387 39.260 1.00 60.81 156 GLU A N 1
ATOM 1214 C CA . GLU A 1 156 ? -31.081 -8.562 39.313 1.00 60.81 156 GLU A CA 1
ATOM 1215 C C . GLU A 1 156 ? -30.844 -9.392 40.582 1.00 60.81 156 GLU A C 1
ATOM 1217 O O . GLU A 1 156 ? -31.784 -9.867 41.219 1.00 60.81 156 GLU A O 1
ATOM 1222 N N . VAL A 1 157 ? -29.576 -9.537 40.979 1.00 57.09 157 VAL A N 1
ATOM 1223 C CA . VAL A 1 157 ? -29.213 -10.200 42.226 1.00 57.09 157 VAL A CA 1
ATOM 1224 C C . VAL A 1 157 ? -29.543 -9.326 43.427 1.00 57.09 157 VAL A C 1
ATOM 1226 O O . VAL A 1 157 ? -29.977 -9.910 44.389 1.00 57.09 157 VAL A O 1
ATOM 1229 N N . GLN A 1 158 ? -29.414 -7.995 43.440 1.00 48.22 158 GLN A N 1
ATOM 1230 C CA . GLN A 1 158 ? -29.813 -7.131 44.570 1.00 48.22 158 GLN A CA 1
ATOM 1231 C C . GLN A 1 158 ? -31.321 -7.167 44.813 1.00 48.22 158 GLN A C 1
ATOM 1233 O O . GLN A 1 158 ? -31.728 -7.271 45.972 1.00 48.22 158 GLN A O 1
ATOM 1238 N N . ASP A 1 159 ? -32.120 -7.192 43.745 1.00 52.16 159 ASP A N 1
ATOM 1239 C CA . ASP A 1 159 ? -33.562 -7.442 43.821 1.00 52.16 159 ASP A CA 1
ATOM 1240 C C . ASP A 1 159 ? -33.856 -8.817 44.458 1.00 52.16 159 ASP A C 1
ATOM 1242 O O . ASP A 1 159 ? -34.841 -8.981 45.177 1.00 52.16 159 ASP A O 1
ATOM 1246 N N . GLN A 1 160 ? -32.959 -9.798 44.284 1.00 49.03 160 GLN A N 1
ATOM 1247 C CA . GLN A 1 160 ? -33.013 -11.117 44.936 1.00 49.03 160 GLN A CA 1
ATOM 1248 C C . GLN A 1 160 ? -32.224 -11.223 46.269 1.00 49.03 160 GLN A C 1
ATOM 1250 O O . GLN A 1 160 ? -32.463 -12.143 47.053 1.00 49.03 160 GLN A O 1
ATOM 1255 N N . ALA A 1 161 ? -31.305 -10.296 46.558 1.00 45.59 161 ALA A N 1
ATOM 1256 C CA . ALA A 1 161 ? -30.247 -10.358 47.577 1.00 45.59 161 ALA A CA 1
ATOM 1257 C C . ALA A 1 161 ? -30.376 -9.271 48.647 1.00 45.59 161 ALA A C 1
ATOM 1259 O O . ALA A 1 161 ? -29.459 -9.086 49.450 1.00 45.59 161 ALA A O 1
ATOM 1260 N N . LEU A 1 162 ? -31.598 -8.784 48.862 1.00 47.97 162 LEU A N 1
ATOM 1261 C CA . LEU A 1 162 ? -32.132 -8.536 50.212 1.00 47.97 162 LEU A CA 1
ATOM 1262 C C . LEU A 1 162 ? -32.042 -9.773 51.155 1.00 47.97 162 LEU A C 1
ATOM 1264 O O . LEU A 1 162 ? -32.733 -9.841 52.168 1.00 47.97 162 LEU A O 1
ATOM 1268 N N . LYS A 1 163 ? -31.183 -10.762 50.855 1.00 42.84 163 LYS A N 1
ATOM 1269 C CA . LYS A 1 163 ? -31.012 -12.010 51.587 1.00 42.84 163 LYS A CA 1
ATOM 1270 C C . LYS A 1 163 ? 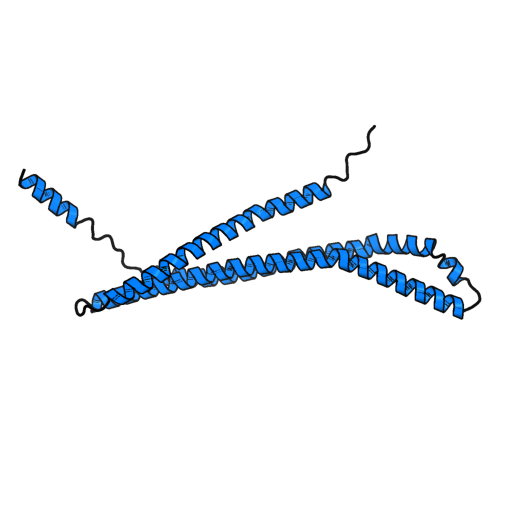-29.586 -12.463 51.895 1.00 42.84 163 LYS A C 1
ATOM 1272 O O . LYS A 1 163 ? -29.521 -13.362 52.720 1.00 42.84 163 LYS A O 1
ATOM 1277 N N . SER A 1 164 ? -28.467 -11.926 51.375 1.00 43.41 164 SER A N 1
ATOM 1278 C CA . SER A 1 164 ? -27.131 -12.339 51.892 1.00 43.41 164 SER A CA 1
ATOM 1279 C C . SER A 1 164 ? -25.934 -11.481 51.456 1.00 43.41 164 SER A C 1
ATOM 1281 O O . SER A 1 164 ? -25.810 -11.070 50.306 1.00 43.41 164 SER A O 1
ATOM 1283 N N . LEU A 1 165 ? -25.031 -11.256 52.416 1.00 50.66 165 LEU A N 1
ATOM 1284 C CA . LEU A 1 165 ? -23.890 -10.337 52.412 1.00 50.66 165 LEU A CA 1
ATOM 1285 C C . LEU A 1 165 ? -22.550 -11.086 52.252 1.00 50.66 165 LEU A C 1
ATOM 1287 O O . LEU A 1 165 ? -21.998 -11.523 53.252 1.00 50.66 165 LEU A O 1
ATOM 1291 N N . GLU A 1 166 ? -21.972 -11.159 51.044 1.00 53.34 166 GLU A N 1
ATOM 1292 C CA . GLU A 1 166 ? -20.569 -11.620 50.839 1.00 53.34 166 GLU A CA 1
ATOM 1293 C C . GLU A 1 166 ? -19.779 -10.839 49.747 1.00 53.34 166 GLU A C 1
ATOM 1295 O O . GLU A 1 166 ? -18.665 -11.197 49.377 1.00 53.34 166 GLU A O 1
ATOM 1300 N N . ILE A 1 167 ? -20.294 -9.717 49.223 1.00 54.56 167 ILE A N 1
ATOM 1301 C CA . ILE A 1 167 ? -19.813 -9.117 47.947 1.00 54.56 167 ILE A CA 1
ATOM 1302 C C . ILE A 1 167 ? -18.610 -8.147 48.095 1.00 54.56 167 ILE A C 1
ATOM 1304 O O . ILE A 1 167 ? -18.062 -7.652 47.107 1.00 54.56 167 ILE A O 1
ATOM 1308 N N . LYS A 1 168 ? -18.136 -7.861 49.314 1.00 46.97 168 LYS A N 1
ATOM 1309 C CA . LYS A 1 168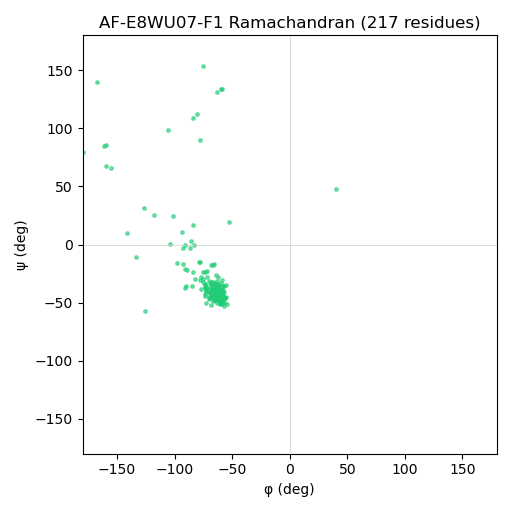 ? -17.119 -6.809 49.539 1.00 46.97 168 LYS A CA 1
ATOM 1310 C C . LYS A 1 168 ? -15.754 -7.094 48.883 1.00 46.97 168 LYS A C 1
ATOM 1312 O O . LYS A 1 168 ? -15.197 -6.189 48.273 1.00 46.97 168 LYS A O 1
ATOM 1317 N N . ASN A 1 169 ? -15.256 -8.333 48.907 1.00 50.22 169 ASN A N 1
ATOM 1318 C CA . ASN A 1 169 ? -13.908 -8.655 48.401 1.00 50.22 169 ASN A CA 1
ATOM 1319 C C . ASN A 1 169 ? -13.791 -8.680 46.863 1.00 50.22 169 ASN A C 1
ATOM 1321 O O . ASN A 1 169 ? -12.707 -8.473 46.318 1.00 50.22 169 ASN A O 1
ATOM 1325 N N . PHE A 1 170 ? -14.894 -8.901 46.141 1.00 53.94 170 PHE A N 1
ATOM 1326 C CA . PHE A 1 170 ? -14.904 -8.875 44.672 1.00 53.94 170 PHE A CA 1
ATOM 1327 C C . PHE A 1 170 ? -14.803 -7.442 44.126 1.00 53.94 170 PHE A C 1
ATOM 1329 O O . PHE A 1 170 ? -14.095 -7.190 43.150 1.00 53.94 170 PHE A O 1
ATOM 1336 N N . ARG A 1 171 ? -15.454 -6.488 44.806 1.00 48.69 171 ARG A N 1
ATOM 1337 C CA . ARG A 1 171 ? -15.478 -5.065 44.438 1.00 48.69 171 ARG A CA 1
ATOM 1338 C C . ARG A 1 171 ? -14.073 -4.453 44.387 1.00 48.69 171 ARG A C 1
ATOM 1340 O O . ARG A 1 171 ? -13.754 -3.759 43.426 1.00 48.69 171 ARG A O 1
ATOM 1347 N N . ASP A 1 172 ? -13.227 -4.749 45.371 1.00 50.22 172 ASP A N 1
ATOM 1348 C CA . ASP A 1 172 ? -11.907 -4.112 45.499 1.00 50.22 172 ASP A CA 1
ATOM 1349 C C . ASP A 1 172 ? -10.904 -4.601 44.445 1.00 50.22 172 ASP A C 1
ATOM 1351 O O . ASP A 1 172 ? -10.148 -3.810 43.874 1.00 50.22 172 ASP A O 1
ATOM 1355 N N . LYS A 1 173 ? -10.923 -5.902 44.123 1.00 50.81 173 LYS A N 1
ATOM 1356 C CA . LYS A 1 173 ? -10.065 -6.475 43.072 1.00 50.81 173 LYS A CA 1
ATOM 1357 C C . LYS A 1 173 ? -10.458 -5.951 41.687 1.00 50.81 173 LYS A C 1
ATOM 1359 O O . LYS A 1 173 ? -9.597 -5.662 40.860 1.00 50.81 173 LYS A O 1
ATOM 1364 N N . PHE A 1 174 ? -11.756 -5.768 41.475 1.00 52.34 174 PHE A N 1
ATOM 1365 C CA . PHE A 1 174 ? -12.330 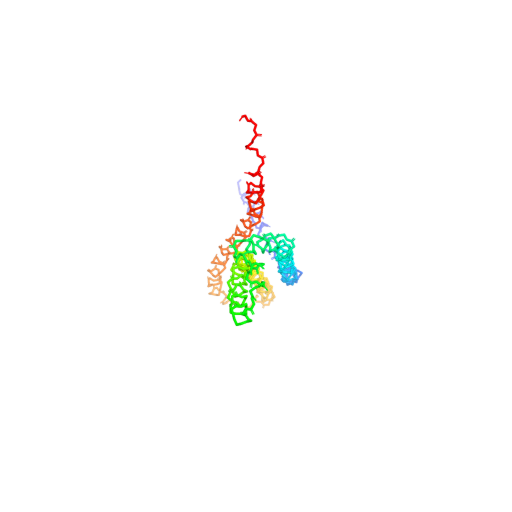-5.271 40.233 1.00 52.34 174 PHE A CA 1
ATOM 1366 C C . PHE A 1 174 ? -12.075 -3.772 40.008 1.00 52.34 174 PHE A C 1
ATOM 1368 O O . PHE A 1 174 ? -11.697 -3.379 38.906 1.00 52.34 174 PHE A O 1
ATOM 1375 N N . MET A 1 175 ? -12.175 -2.937 41.051 1.00 45.25 175 MET A N 1
ATOM 1376 C CA . MET A 1 175 ? -11.898 -1.494 40.952 1.00 45.25 175 MET A CA 1
ATOM 1377 C C . MET A 1 175 ? -10.441 -1.186 40.577 1.00 45.25 175 MET A C 1
ATOM 1379 O O . MET A 1 175 ? -10.187 -0.264 39.804 1.00 45.25 175 MET A O 1
ATOM 1383 N N . LYS A 1 176 ? -9.477 -1.999 41.034 1.00 58.88 176 LYS A N 1
ATOM 1384 C CA . LYS A 1 176 ? -8.073 -1.891 40.592 1.00 58.88 176 LYS A CA 1
ATOM 1385 C C . LYS A 1 176 ? -7.891 -2.211 39.107 1.00 58.88 176 LYS A C 1
ATOM 1387 O O . LYS A 1 176 ? -7.086 -1.573 38.434 1.00 58.88 176 LYS A O 1
ATOM 1392 N N . GLN A 1 177 ? -8.639 -3.183 38.594 1.00 53.59 177 GLN A N 1
ATOM 1393 C CA . GLN A 1 177 ? -8.567 -3.594 37.193 1.00 53.59 177 GLN A CA 1
ATOM 1394 C C . GLN A 1 177 ? -9.234 -2.565 36.263 1.00 53.59 177 GLN A C 1
ATOM 1396 O O . GLN A 1 177 ? -8.731 -2.306 35.169 1.00 53.59 177 GLN A O 1
ATOM 1401 N N . LEU A 1 178 ? -10.306 -1.920 36.734 1.00 45.06 178 LEU A N 1
ATOM 1402 C CA . LEU A 1 178 ? -10.989 -0.815 36.059 1.00 45.06 178 LEU A CA 1
ATOM 1403 C C . LEU A 1 178 ? -10.101 0.437 35.948 1.00 45.06 178 LEU A C 1
ATOM 1405 O O . LEU A 1 178 ? -9.972 0.996 34.860 1.00 45.06 178 LEU A O 1
ATOM 1409 N N . ALA A 1 179 ? -9.433 0.841 37.034 1.00 52.31 179 ALA A N 1
ATOM 1410 C CA . ALA A 1 179 ? -8.551 2.012 37.032 1.00 52.31 179 ALA A CA 1
ATOM 1411 C C . ALA A 1 179 ? -7.403 1.877 36.010 1.00 52.31 179 ALA A C 1
ATOM 1413 O O . ALA A 1 179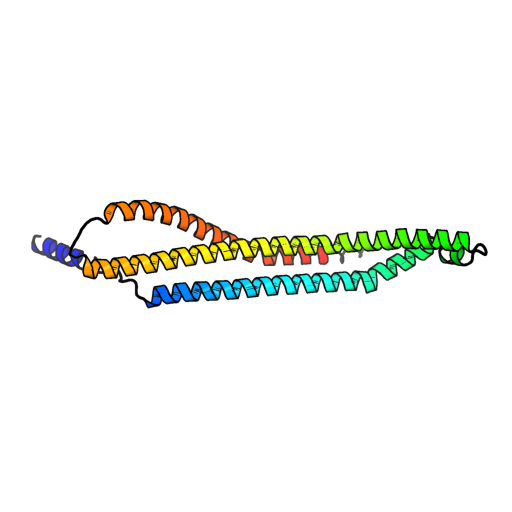 ? -7.201 2.763 35.183 1.00 52.31 179 ALA A O 1
ATOM 1414 N N . ALA A 1 180 ? -6.741 0.715 35.977 1.00 54.28 180 ALA A N 1
ATOM 1415 C CA . ALA A 1 180 ? -5.662 0.425 35.025 1.00 54.28 180 ALA A CA 1
ATOM 1416 C C . ALA A 1 180 ? -6.129 0.335 33.555 1.00 54.28 180 ALA A C 1
ATOM 1418 O O . ALA A 1 180 ? -5.318 0.379 32.630 1.00 54.28 180 ALA A O 1
ATOM 1419 N N . THR A 1 181 ? -7.433 0.165 33.334 1.00 49.53 181 THR A N 1
ATOM 1420 C CA . THR A 1 181 ? -8.054 0.052 32.008 1.00 49.53 181 THR A CA 1
ATOM 1421 C C . THR A 1 181 ? -8.495 1.419 31.483 1.00 49.53 181 THR A C 1
ATOM 1423 O O . THR A 1 181 ? -8.305 1.714 30.304 1.00 49.53 181 THR A O 1
ATOM 1426 N N . SER A 1 182 ? -8.998 2.292 32.361 1.00 40.34 182 SER A N 1
ATOM 1427 C CA . SER A 1 182 ? -9.400 3.659 32.010 1.00 40.34 182 SER A CA 1
ATOM 1428 C C . SER A 1 182 ? -8.222 4.518 31.529 1.00 40.34 182 SER A C 1
ATOM 1430 O O . SER A 1 182 ? -8.377 5.309 30.598 1.00 40.34 182 SER A O 1
ATOM 1432 N N . GLU A 1 183 ? -7.027 4.325 32.098 1.00 53.47 183 GLU A N 1
ATOM 1433 C CA . GLU A 1 183 ? -5.798 4.973 31.614 1.00 53.47 183 GLU A CA 1
ATOM 1434 C C . GLU A 1 183 ? -5.427 4.536 30.188 1.00 53.47 183 GLU A C 1
ATOM 1436 O O . GLU A 1 183 ? -5.045 5.375 29.371 1.00 53.47 183 GLU A O 1
ATOM 1441 N N . ARG A 1 184 ? -5.613 3.252 29.847 1.00 50.66 184 ARG A N 1
ATOM 1442 C CA . ARG A 1 184 ? -5.318 2.725 28.500 1.00 50.66 184 ARG A CA 1
ATOM 1443 C C . ARG A 1 184 ? -6.321 3.176 27.444 1.00 50.66 184 ARG A C 1
ATOM 1445 O O . ARG A 1 184 ? -5.934 3.444 26.312 1.00 50.66 184 ARG A O 1
ATOM 1452 N N . ALA A 1 185 ? -7.601 3.281 27.795 1.00 46.22 185 ALA A N 1
ATOM 1453 C CA . ALA A 1 185 ? -8.616 3.803 26.880 1.00 46.22 185 ALA A CA 1
ATOM 1454 C C . ALA A 1 185 ? -8.379 5.294 26.573 1.00 46.22 185 ALA A C 1
ATOM 1456 O O . ALA A 1 185 ? -8.455 5.712 25.420 1.00 46.22 185 ALA A O 1
ATOM 1457 N N . SER A 1 186 ? -8.013 6.091 27.585 1.00 44.28 186 SER A N 1
ATOM 1458 C CA . SER A 1 186 ? -7.693 7.512 27.394 1.00 44.28 186 SER A CA 1
ATOM 1459 C C . SER A 1 186 ? -6.415 7.724 26.571 1.00 44.28 186 SER A C 1
ATOM 1461 O O . SER A 1 186 ? -6.359 8.656 25.769 1.00 44.28 186 SER A O 1
ATOM 1463 N N . SER A 1 187 ? -5.405 6.854 26.708 1.00 55.50 187 SER A N 1
ATOM 1464 C CA . SER A 1 187 ? -4.215 6.917 25.849 1.00 55.50 187 SER A CA 1
ATOM 1465 C C . SER A 1 187 ? -4.533 6.528 24.403 1.00 55.50 187 SER A C 1
ATOM 1467 O O . SER A 1 187 ? -4.111 7.228 23.491 1.00 55.50 187 SER A O 1
ATOM 1469 N N . ALA A 1 188 ? -5.342 5.484 24.187 1.00 45.34 188 ALA A N 1
ATOM 1470 C CA . ALA A 1 188 ? -5.753 5.044 22.854 1.00 45.34 188 ALA A CA 1
ATOM 1471 C C . ALA A 1 188 ? -6.525 6.129 22.082 1.00 45.34 188 ALA A C 1
ATOM 1473 O O . ALA A 1 188 ? -6.239 6.368 20.914 1.00 45.34 188 ALA A O 1
ATOM 1474 N N . ILE A 1 189 ? -7.452 6.831 22.744 1.00 50.19 189 ILE A N 1
ATOM 1475 C CA . ILE A 1 189 ? -8.206 7.941 22.136 1.00 50.19 189 ILE A CA 1
ATOM 1476 C C . ILE A 1 189 ? -7.268 9.096 21.752 1.00 50.19 189 ILE A C 1
ATOM 1478 O O . ILE A 1 189 ? -7.358 9.619 20.644 1.00 50.19 189 ILE A O 1
ATOM 1482 N N . LYS A 1 190 ? -6.311 9.448 22.622 1.00 60.97 190 LYS A N 1
ATOM 1483 C CA . LYS A 1 190 ? -5.303 10.481 22.322 1.00 60.97 190 LYS A CA 1
ATOM 1484 C C . LYS A 1 190 ? -4.372 10.090 21.174 1.00 60.97 190 LYS A C 1
ATOM 1486 O O . LYS A 1 190 ? -3.912 10.963 20.441 1.00 60.97 190 LYS A O 1
ATOM 1491 N N . ASP A 1 191 ? -4.071 8.805 21.021 1.00 61.31 191 ASP A N 1
ATOM 1492 C CA . ASP A 1 191 ? -3.244 8.311 19.919 1.00 61.31 191 ASP A CA 1
ATOM 1493 C C . ASP A 1 191 ? -4.013 8.351 18.588 1.00 61.31 191 ASP A C 1
ATOM 1495 O O . ASP A 1 191 ? -3.456 8.779 17.577 1.00 61.31 191 ASP A O 1
ATOM 1499 N N . VAL A 1 192 ? -5.315 8.042 18.599 1.00 52.62 192 VAL A N 1
ATOM 1500 C CA . VAL A 1 192 ? -6.204 8.186 17.432 1.00 52.62 192 VAL A CA 1
ATOM 1501 C C . VAL A 1 192 ? -6.368 9.653 17.017 1.00 52.62 192 VAL A C 1
ATOM 1503 O O . VAL A 1 192 ? -6.227 9.969 15.836 1.00 52.62 192 VAL A O 1
ATOM 1506 N N . GLU A 1 193 ? -6.568 10.578 17.961 1.00 52.22 193 GLU A N 1
ATOM 1507 C CA . GLU A 1 193 ? -6.622 12.021 17.662 1.00 52.22 193 GLU A CA 1
ATOM 1508 C C . GLU A 1 193 ? -5.295 12.550 17.089 1.00 52.22 193 GLU A C 1
ATOM 1510 O O . GLU A 1 193 ? -5.284 13.414 16.208 1.00 52.22 193 GLU A O 1
ATOM 1515 N N . LYS A 1 194 ? -4.148 12.025 17.540 1.00 57.75 194 LYS A N 1
ATOM 1516 C CA . LYS A 1 194 ? -2.838 12.366 16.959 1.00 57.75 194 LYS A CA 1
ATOM 1517 C C . LYS A 1 194 ? -2.685 11.850 15.533 1.00 57.75 194 LYS A C 1
ATOM 1519 O O . LYS A 1 194 ? -2.092 12.550 14.718 1.00 57.75 194 LYS A O 1
ATOM 1524 N N . LEU A 1 195 ? -3.195 10.659 15.226 1.00 52.03 195 LEU A N 1
ATOM 1525 C CA . LEU A 1 195 ? -3.186 10.124 13.863 1.00 52.03 195 LEU A CA 1
ATOM 1526 C C . LEU A 1 195 ? -4.062 10.983 12.947 1.00 52.03 195 LEU A C 1
ATOM 1528 O O . LEU A 1 195 ? -3.609 11.381 11.878 1.00 52.03 195 LEU A O 1
ATOM 1532 N N . GLN A 1 196 ? -5.248 11.383 13.410 1.00 47.47 196 GLN A N 1
ATOM 1533 C CA . GLN A 1 196 ? -6.162 12.251 12.664 1.00 47.47 196 GLN A CA 1
ATOM 1534 C C . GLN A 1 196 ? -5.566 13.645 12.383 1.00 47.47 196 GLN A C 1
ATOM 1536 O O . GLN A 1 196 ? -5.738 14.181 11.291 1.00 47.47 196 GLN A O 1
ATOM 1541 N N . ASN A 1 197 ? -4.788 14.198 13.320 1.00 48.47 197 ASN A N 1
ATOM 1542 C CA . ASN A 1 197 ? -4.089 15.479 13.151 1.00 48.47 197 ASN A CA 1
ATOM 1543 C C . ASN A 1 197 ? -2.795 15.392 12.317 1.00 48.47 197 ASN A C 1
ATOM 1545 O O . ASN A 1 197 ? -2.295 16.423 11.868 1.00 48.47 197 ASN A O 1
ATOM 1549 N N . LYS A 1 198 ? -2.257 14.188 12.079 1.00 49.88 198 LYS A N 1
ATOM 1550 C CA . LYS A 1 198 ? -1.069 13.961 11.235 1.00 49.88 198 LYS A CA 1
ATOM 1551 C C . LYS A 1 198 ? -1.397 13.702 9.764 1.00 49.88 198 LYS A C 1
ATOM 1553 O O . LYS A 1 198 ? -0.538 13.940 8.917 1.00 49.88 198 LYS A O 1
ATOM 1558 N N . VAL A 1 199 ? -2.626 13.289 9.442 1.00 51.22 199 VAL A N 1
ATOM 1559 C CA . VAL A 1 199 ? -3.088 13.130 8.047 1.00 51.22 199 VAL A CA 1
ATOM 1560 C C . VAL A 1 199 ? -2.911 14.432 7.232 1.00 51.22 199 VAL A C 1
ATOM 1562 O O . VAL A 1 199 ? -2.304 14.369 6.164 1.00 51.22 199 VAL A O 1
ATOM 1565 N N . PRO A 1 200 ? -3.274 15.633 7.734 1.00 50.69 200 PRO A N 1
ATOM 1566 C CA . PRO A 1 200 ? -3.054 16.889 7.007 1.00 50.69 200 PRO A CA 1
ATOM 1567 C C . PRO A 1 200 ? -1.586 17.349 6.976 1.00 50.69 200 PRO A C 1
ATOM 1569 O O . PRO A 1 200 ? -1.194 18.119 6.098 1.00 50.69 200 PRO A O 1
ATOM 1572 N N . GLU A 1 201 ? -0.749 16.925 7.933 1.00 50.38 201 GLU A N 1
ATOM 1573 C CA . GLU A 1 201 ? 0.689 17.241 7.923 1.00 50.38 201 GLU A CA 1
ATOM 1574 C C . GLU A 1 201 ? 1.441 16.455 6.847 1.00 50.38 201 GLU A C 1
ATOM 1576 O O . GLU A 1 201 ? 2.339 17.011 6.211 1.00 50.38 201 GLU A O 1
ATOM 1581 N N . LEU A 1 202 ? 1.059 15.198 6.604 1.00 48.16 202 LEU A N 1
ATOM 1582 C CA . LEU A 1 202 ? 1.613 14.382 5.521 1.00 48.16 202 LEU A CA 1
ATOM 1583 C C . LEU A 1 202 ? 1.234 14.952 4.144 1.00 48.16 202 LEU A C 1
ATOM 1585 O O . LEU A 1 202 ? 2.097 15.044 3.270 1.00 48.16 202 LEU A O 1
ATOM 1589 N N . GLU A 1 203 ? 0.004 15.451 3.982 1.00 47.75 203 GLU A N 1
ATOM 1590 C CA . GLU A 1 203 ? -0.428 16.149 2.761 1.00 47.75 203 GLU A CA 1
ATOM 1591 C C . GLU A 1 203 ? 0.315 17.479 2.549 1.00 47.75 203 GLU A C 1
ATOM 1593 O O . GLU A 1 203 ? 0.846 17.726 1.468 1.00 47.75 203 GLU A O 1
ATOM 1598 N N . ARG A 1 204 ? 0.494 18.299 3.596 1.00 52.28 204 ARG A N 1
ATOM 1599 C CA . ARG A 1 204 ? 1.278 19.549 3.502 1.00 52.28 204 ARG A CA 1
ATOM 1600 C C . ARG A 1 204 ? 2.765 19.317 3.248 1.00 52.28 204 ARG A C 1
ATOM 1602 O O . ARG A 1 204 ? 3.420 20.156 2.626 1.00 52.28 204 ARG A O 1
ATOM 1609 N N . LYS A 1 205 ? 3.331 18.216 3.752 1.00 52.91 205 LYS A N 1
ATOM 1610 C CA . LYS A 1 205 ? 4.735 17.855 3.512 1.00 52.91 205 LYS A CA 1
ATOM 1611 C C . LYS A 1 205 ? 4.927 17.358 2.077 1.00 52.91 205 LYS A C 1
ATOM 1613 O O . LYS A 1 205 ? 5.926 17.717 1.461 1.00 52.91 205 LYS A O 1
ATOM 1618 N N . LYS A 1 206 ? 3.945 16.642 1.519 1.00 52.47 206 LYS A N 1
ATOM 1619 C CA . LYS A 1 206 ? 3.881 16.285 0.095 1.00 52.47 206 LYS A CA 1
ATOM 1620 C C . LYS A 1 206 ? 3.752 17.527 -0.801 1.00 52.47 206 LYS A C 1
ATOM 1622 O O . LYS A 1 206 ? 4.543 17.668 -1.729 1.00 52.47 206 LYS A O 1
ATOM 1627 N N . ASP A 1 207 ? 2.873 18.475 -0.477 1.00 52.56 207 ASP A N 1
ATOM 1628 C CA . ASP A 1 207 ? 2.698 19.707 -1.266 1.00 52.56 207 ASP A CA 1
ATOM 1629 C C . ASP A 1 207 ? 3.908 20.651 -1.184 1.00 52.56 207 ASP A C 1
ATOM 1631 O O . ASP A 1 207 ? 4.278 21.275 -2.175 1.00 52.56 207 ASP A O 1
ATOM 1635 N N . LYS A 1 208 ? 4.612 20.710 -0.045 1.00 53.88 208 LYS A N 1
ATOM 1636 C CA . LYS A 1 208 ? 5.882 21.454 0.068 1.00 53.88 208 LYS A CA 1
ATOM 1637 C C . LYS A 1 208 ? 7.050 20.792 -0.667 1.00 53.88 208 LYS A C 1
ATOM 1639 O O . LYS A 1 208 ? 7.971 21.499 -1.066 1.00 53.88 208 LYS A O 1
ATOM 1644 N N . LEU A 1 209 ? 7.042 19.468 -0.833 1.00 52.97 209 LEU A N 1
ATOM 1645 C CA . LEU A 1 209 ? 8.065 18.744 -1.599 1.00 52.97 209 LEU A CA 1
ATOM 1646 C C . LEU A 1 209 ? 7.786 18.774 -3.111 1.00 52.97 209 LEU A C 1
ATOM 1648 O O . LEU A 1 209 ? 8.731 18.783 -3.895 1.00 52.97 209 LEU A O 1
ATOM 1652 N N . LEU A 1 210 ? 6.515 18.856 -3.520 1.00 52.22 210 LEU A N 1
ATOM 1653 C CA . LEU A 1 210 ? 6.101 18.986 -4.923 1.00 52.22 210 LEU A CA 1
ATOM 1654 C C . LEU A 1 210 ? 6.003 20.449 -5.403 1.00 52.22 210 LEU A C 1
ATOM 1656 O O . LEU A 1 210 ? 6.125 20.698 -6.598 1.00 52.22 210 LEU A O 1
ATOM 1660 N N . GLY A 1 211 ? 5.853 21.417 -4.494 1.00 49.25 211 GLY A N 1
ATOM 1661 C CA . GLY A 1 211 ? 5.771 22.853 -4.795 1.00 49.25 211 GLY A CA 1
ATOM 1662 C C . GLY A 1 211 ? 7.103 23.612 -4.784 1.00 49.25 211 GLY A C 1
ATOM 1663 O O . GLY A 1 211 ? 7.110 24.809 -5.042 1.00 49.25 211 GLY A O 1
ATOM 1664 N N . LYS A 1 212 ? 8.240 22.960 -4.497 1.00 46.09 212 LYS A N 1
ATOM 1665 C CA . LYS A 1 212 ? 9.564 23.619 -4.442 1.00 46.09 212 LYS A CA 1
ATOM 1666 C C . LYS A 1 212 ? 10.431 23.399 -5.689 1.00 46.09 212 LYS A C 1
ATOM 1668 O O . LYS A 1 212 ? 11.653 23.452 -5.604 1.00 46.09 212 LYS A O 1
ATOM 1673 N N . LYS A 1 213 ? 9.813 23.121 -6.843 1.00 45.56 213 LYS A N 1
ATOM 1674 C CA . LYS A 1 213 ? 10.522 22.916 -8.122 1.00 45.56 213 LYS A CA 1
ATOM 1675 C C . LYS A 1 213 ? 10.007 23.798 -9.266 1.00 45.56 213 LYS A C 1
ATOM 1677 O O . LYS A 1 213 ? 10.058 23.394 -10.423 1.00 45.56 213 LYS A O 1
ATOM 1682 N N . GLY A 1 214 ? 9.524 24.991 -8.932 1.00 46.81 214 GLY A N 1
ATOM 1683 C CA . GLY A 1 214 ? 9.087 25.996 -9.896 1.00 46.81 214 GLY A CA 1
ATOM 1684 C C . GLY A 1 214 ? 9.072 27.383 -9.268 1.00 46.81 214 GLY A C 1
ATOM 1685 O O . GLY A 1 214 ? 7.999 27.884 -8.983 1.00 46.81 214 GLY A O 1
ATOM 1686 N N . ASP A 1 215 ? 10.256 27.902 -8.945 1.00 43.22 215 ASP A N 1
ATOM 1687 C CA . ASP A 1 215 ? 10.589 29.336 -8.927 1.00 43.22 215 ASP A CA 1
ATOM 1688 C C . ASP A 1 215 ? 12.060 29.454 -8.513 1.00 43.22 215 ASP A C 1
ATOM 1690 O O . ASP A 1 215 ? 12.391 29.625 -7.348 1.00 43.22 215 ASP A O 1
ATOM 1694 N N . ASP A 1 216 ? 12.940 29.226 -9.484 1.00 47.12 216 ASP A N 1
ATOM 1695 C CA . ASP A 1 216 ? 14.322 29.718 -9.502 1.00 47.12 216 ASP A CA 1
ATOM 1696 C C . ASP A 1 216 ? 14.722 29.780 -10.983 1.00 47.12 216 ASP A C 1
ATOM 1698 O O . ASP A 1 216 ? 15.511 28.975 -11.474 1.00 47.12 216 ASP A O 1
ATOM 1702 N N . ASN A 1 217 ? 14.065 30.667 -11.738 1.00 42.66 217 ASN A N 1
ATOM 1703 C CA . ASN A 1 217 ? 14.665 31.265 -12.928 1.00 42.66 217 ASN A CA 1
ATOM 1704 C C . ASN A 1 217 ? 13.911 32.546 -13.309 1.00 42.66 217 ASN A C 1
ATOM 1706 O O . ASN A 1 217 ? 12.994 32.508 -14.118 1.00 42.66 217 ASN A O 1
ATOM 1710 N N . ASP A 1 218 ? 14.294 33.656 -12.685 1.00 42.31 218 ASP A N 1
ATOM 1711 C CA . ASP A 1 218 ? 14.281 34.971 -13.329 1.00 42.31 218 ASP A CA 1
ATOM 1712 C C . ASP A 1 218 ? 15.230 35.899 -12.558 1.00 42.31 218 ASP A C 1
ATOM 1714 O O . ASP A 1 218 ? 14.831 36.615 -11.637 1.00 42.31 218 ASP A O 1
ATOM 1718 N N . GLN A 1 219 ? 16.515 35.826 -12.924 1.00 37.09 219 GLN A N 1
ATOM 1719 C CA . GLN A 1 219 ? 17.448 36.957 -12.996 1.00 37.09 219 GLN A CA 1
ATOM 1720 C C . GLN A 1 219 ? 18.714 36.581 -13.766 1.00 37.09 219 GLN A C 1
ATOM 1722 O O . GLN A 1 219 ? 19.316 35.533 -13.448 1.00 37.09 219 GLN A O 1
#

Solvent-accessible surface area (backbone atoms only — not comparable to full-atom values): 12403 Å² total; per-residue (Å²): 110,75,70,60,57,53,52,54,56,59,58,63,63,69,72,68,80,73,78,74,81,69,55,72,66,61,38,50,51,37,52,52,50,46,54,52,51,51,54,50,49,55,52,50,54,51,51,52,51,56,53,51,51,49,52,50,51,55,50,48,50,4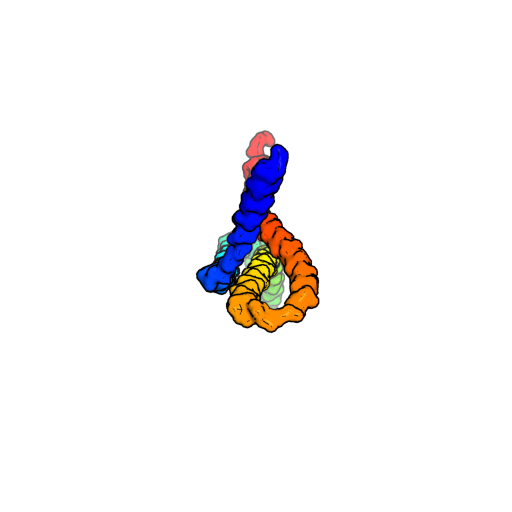4,39,66,75,49,49,48,58,54,50,51,60,48,50,40,62,76,64,40,48,69,62,47,69,66,46,90,50,66,65,61,30,49,53,52,51,50,52,51,49,54,55,50,50,51,51,51,51,53,52,49,46,69,62,48,51,58,55,55,49,53,49,52,53,50,50,53,55,49,51,54,50,50,51,52,51,49,51,48,41,51,52,51,33,52,48,48,49,48,51,37,52,50,48,60,41,46,78,67,39,89,71,69,92,78,68,68,71,60,53,60,62,48,53,57,56,49,56,67,44,54,57,53,51,56,50,48,53,53,51,52,53,49,52,64,66,42,55,63,52,54,52,52,52,50,49,56,67,67,62,72,80,78,87,89,82,91,132

Nearest PDB structures (foldseek):
  5nnv-assembly4_D  TM=3.915E-01  e=9.139E-01  Bacillus subtilis subsp. subtilis str. 168
  7sqc-assembly1_1K  TM=3.223E-01  e=2.535E+00  Chlamydomonas reinhardtii
  7sqc-assembly1_1X  TM=2.580E-01  e=1.404E+00  Chlamydomonas reinhardtii
  7jis-assembly1_B  TM=3.200E-01  e=7.030E+00  Bos taurus
  7sqc-assembly1_1H  TM=3.380E-01  e=7.827E+00  Chlamydomonas reinhardtii

Sequence (219 aa):
MRRVAMICCLAATMSMAGCSTVPKEVVELSYTTGQDLQAVHTSYQALIRNHFDNLRLQTNSYLDNKWIPAFLSGAIKEGDLVGLAKNPDPVEVYNGVSAWVELTVEKIEQQRKLFIDPINSDEKELLASVDDSFAKLMWANTTVTAHLNSLRKVQEVQDQALKSLEIKNFRDKFMKQLAATSERASSAIKDVEKLQNKVPELERKKDKLLGKKGDDNDQ

pLDDT: mean 71.1, std 18.16, range [37.09, 96.44]